Protein 2HYT (pdb70)

Radius of gyration: 19.06 Å; Cα contacts (8 Å, |Δi|>4): 171; chains: 1; bounding box: 47×55×30 Å

Foldseek 3Di:
DDPVVVVLLVVLLVLVLVVCLVQNLVRQAVNSCVVVVHDPCPCCVNQVHSLSSLVVNVVVVLVCLVVLLVQCVVDPDNLVSVLVSLLVLLCLPDRSCLGSQLPVCCVRVVHDDPVSLLVQLVSLVSQVVCVVVLFFPDDRSSVVSNVSSVLSSVLSSVLSPDPCSVVSSVVSSVVVCVVSQVRGPDGD

Nearest PDB structures (foldseek):
  2hyt-assembly1_A-2  TM=1.004E+00  e=9.188E-25  Pectobacterium atrosepticum
  5n1i-assembly1_B  TM=9.102E-01  e=1.793E-09  Mycobacterium tuberculosis H37Rv
  5icj-assembly1_B  TM=8.827E-01  e=1.112E-09  Mycobacterium tuberculosis
  2rek-assembly1_A  TM=6.485E-01  e=7.098E-03  Streptomyces coelicolor A3(2)
  4nn1-assembly1_A-2  TM=5.744E-01  e=4.844E-03  Mycobacterium tuberculosis H37Rv

Sequence (188 aa):
RTRAEEETRATLLLATARKVFSERGYADTSDDLTAQASLTRRGALYHHFGDKKGLLAAVVEQQIDAEDDERLQAISDTAEDDWEEGFRCCRCRAYLEALEPEIQRIVLRDARAVLGGASPDSSQRHCCVEESQRRLIDDNLIRQGVVAEEADPQALASSLIYGSLAEAAFWIAEGEDGNARLAQGVAALELLLRGLLVKPR

CATH classification: 1.10.357.10

Structure (mmCIF, N/CA/C/O backbone):
data_2HYT
#
_entry.id   2HYT
#
_cell.length_a   82.858
_cell.length_b   82.858
_cell.length_c   56.054
_cell.angle_alpha   90.000
_cell.angle_beta   90.000
_cell.angle_gamma   120.000
#
_symmetry.space_group_name_H-M   'P 3 2 1'
#
loop_
_entity.id
_entity.type
_entity.pdbx_description
1 polymer 'TetR-family transcriptional regulator'
2 non-polymer 1,2-ETHANEDIOL
3 water water
#
loop_
_atom_site.group_PDB
_atom_site.id
_atom_site.type_symbol
_atom_site.label_atom_id
_atom_site.label_alt_id
_atom_site.label_comp_id
_atom_site.label_asym_id
_atom_site.label_entity_id
_atom_site.label_seq_id
_atom_site.pdbx_PDB_ins_code
_atom_site.Cartn_x
_atom_site.Cartn_y
_atom_site.Cartn_z
_atom_site.occupancy
_atom_site.B_iso_or_equiv
_atom_site.auth_seq_id
_atom_site.auth_comp_id
_atom_site.auth_asym_id
_atom_site.auth_atom_id
_atom_site.pdbx_PDB_model_num
ATOM 1 N N . ARG A 1 5 ? -4.558 25.395 25.857 1.00 38.84 4 ARG A N 1
ATOM 2 C CA . ARG A 1 5 ? -3.447 26.392 25.871 1.00 38.91 4 ARG A CA 1
ATOM 3 C C . ARG A 1 5 ? -3.900 27.686 25.213 1.00 38.44 4 ARG A C 1
ATOM 4 O O . ARG A 1 5 ? -4.507 27.652 24.132 1.00 37.20 4 ARG A O 1
ATOM 6 N N . THR A 1 6 ? -3.596 28.818 25.856 1.00 34.93 5 THR A N 1
ATOM 7 C CA . THR A 1 6 ? -3.898 30.127 25.289 1.00 31.67 5 THR A CA 1
ATOM 8 C C . THR A 1 6 ? -2.805 30.545 24.344 1.00 32.21 5 THR A C 1
ATOM 9 O O . THR A 1 6 ? -1.704 29.970 24.346 1.00 30.81 5 THR A O 1
ATOM 13 N N . ARG A 1 7 ? -3.104 31.557 23.532 1.00 31.19 6 ARG A N 1
ATOM 14 C CA . ARG A 1 7 ? -2.096 32.162 22.688 1.00 32.12 6 ARG A CA 1
ATOM 15 C C . ARG A 1 7 ? -0.921 32.660 23.533 1.00 30.51 6 ARG A C 1
ATOM 16 O O . ARG A 1 7 ? 0.255 32.524 23.145 1.00 28.22 6 ARG A O 1
ATOM 19 N N . ALA A 1 8 ? -1.246 33.277 24.671 1.00 28.47 7 ALA A N 1
ATOM 20 C CA . ALA A 1 8 ? -0.227 33.817 25.564 1.00 27.81 7 ALA A CA 1
ATOM 21 C C . ALA A 1 8 ? 0.703 32.714 26.080 1.00 25.14 7 ALA A C 1
ATOM 22 O O . ALA A 1 8 ? 1.937 32.875 26.086 1.00 26.11 7 ALA A O 1
ATOM 24 N N . GLU A 1 9 ? 0.112 31.601 26.487 1.00 26.20 8 GLU A N 1
ATOM 25 C CA . GLU A 1 9 ? 0.884 30.471 26.967 1.00 27.58 8 GLU A CA 1
ATOM 26 C C . GLU A 1 9 ? 1.758 29.866 25.859 1.00 26.09 8 GLU A C 1
ATOM 27 O O . GLU A 1 9 ? 2.940 29.536 26.095 1.00 25.75 8 GLU A O 1
ATOM 46 N N . GLU A 1 11 ? 2.883 31.487 23.277 1.00 22.22 10 GLU A N 1
ATOM 47 C CA . GLU A 1 11 ? 3.935 32.430 22.976 1.00 25.96 10 GLU A CA 1
ATOM 48 C C . GLU A 1 11 ? 5.040 32.339 24.014 1.00 23.97 10 GLU A C 1
ATOM 49 O O . GLU A 1 11 ? 6.209 32.389 23.645 1.00 21.31 10 GLU A O 1
ATOM 55 N N . GLU A 1 12 ? 4.679 32.169 25.289 1.00 24.34 11 GLU A N 1
ATOM 56 C CA . GLU A 1 12 ? 5.674 32.013 26.355 1.00 25.13 11 GLU A CA 1
ATOM 57 C C . GLU A 1 12 ? 6.510 30.770 26.112 1.00 21.31 11 GLU A C 1
ATOM 58 O O . GLU A 1 12 ? 7.741 30.813 26.184 1.00 20.26 11 GLU A O 1
ATOM 64 N N . THR A 1 13 ? 5.851 29.663 25.816 1.00 20.31 12 THR A N 1
ATOM 65 C CA . THR A 1 13 ? 6.583 28.411 25.572 1.00 18.05 12 THR A CA 1
ATOM 66 C C . THR A 1 13 ? 7.497 28.539 24.349 1.00 17.14 12 THR A C 1
ATOM 67 O O . THR A 1 13 ? 8.676 28.150 24.426 1.00 18.76 12 THR A O 1
ATOM 71 N N . ARG A 1 14 ? 6.992 29.121 23.263 1.00 17.97 13 ARG A N 1
ATOM 72 C CA . ARG A 1 14 ? 7.824 29.338 22.054 1.00 19.23 13 ARG A CA 1
ATOM 73 C C . ARG A 1 14 ? 9.108 30.088 22.403 1.00 18.82 13 ARG A C 1
ATOM 74 O O . ARG A 1 14 ? 10.229 29.745 21.992 1.00 18.59 13 ARG A O 1
ATOM 82 N N . ALA A 1 15 ? 8.937 31.171 23.167 1.00 17.13 14 ALA A N 1
ATOM 83 C CA . ALA A 1 15 ? 10.099 31.985 23.588 1.00 19.44 14 ALA A CA 1
ATOM 84 C C . ALA A 1 15 ? 11.131 31.198 24.412 1.00 19.59 14 ALA A C 1
ATOM 85 O O . ALA A 1 15 ? 12.374 31.371 24.223 1.00 20.27 14 ALA A O 1
ATOM 87 N N . THR A 1 16 ? 10.662 30.335 25.329 1.00 19.23 15 THR A N 1
ATOM 88 C CA . THR A 1 16 ? 11.583 29.484 26.105 1.00 18.15 15 THR A CA 1
ATOM 89 C C . THR A 1 16 ? 12.312 28.500 25.191 1.00 17.19 15 THR A C 1
ATOM 90 O O . THR A 1 16 ? 13.494 28.272 25.338 1.00 18.29 15 THR A O 1
ATOM 94 N N . LEU A 1 17 ? 11.580 27.933 24.221 1.00 18.29 16 LEU A N 1
ATOM 95 C CA . LEU A 1 17 ? 12.211 26.957 23.321 1.00 18.16 16 LEU A CA 1
ATOM 96 C C . LEU A 1 17 ? 13.259 27.620 22.440 1.00 16.98 16 LEU A C 1
ATOM 97 O O . LEU A 1 17 ? 14.306 27.086 22.186 1.00 17.39 16 LEU A O 1
ATOM 102 N N . LEU A 1 18 ? 12.965 28.841 22.024 1.00 19.55 17 LEU A N 1
ATOM 103 C CA A LEU A 1 18 ? 13.872 29.587 21.180 0.50 18.23 17 LEU A CA 1
ATOM 104 C CA B LEU A 1 18 ? 13.849 29.612 21.203 0.50 19.41 17 LEU A CA 1
ATOM 105 C C . LEU A 1 18 ? 15.155 29.934 21.938 1.00 17.06 17 LEU A C 1
ATOM 106 O O . LEU A 1 18 ? 16.255 29.784 21.415 1.00 19.80 17 LEU A O 1
ATOM 115 N N . ALA A 1 19 ? 15.025 30.353 23.195 1.00 17.61 18 ALA A N 1
ATOM 116 C CA . ALA A 1 19 ? 16.162 30.718 24.002 1.00 18.81 18 ALA A CA 1
ATOM 117 C C . ALA A 1 19 ? 17.027 29.487 24.235 1.00 17.37 18 ALA A C 1
ATOM 118 O O . ALA A 1 19 ? 18.267 29.534 24.151 1.00 20.99 18 ALA A O 1
ATOM 120 N N . THR A 1 20 ? 16.356 28.358 24.518 1.00 18.96 19 THR A N 1
ATOM 121 C CA . THR A 1 20 ? 17.107 27.102 24.735 1.00 18.62 19 THR A CA 1
ATOM 122 C C . THR A 1 20 ? 17.797 26.647 23.483 1.00 18.77 19 THR A C 1
ATOM 123 O O . THR A 1 20 ? 18.953 26.240 23.517 1.00 19.13 19 THR A O 1
ATOM 127 N N . ALA A 1 21 ? 17.109 26.744 22.343 1.00 17.53 20 ALA A N 1
ATOM 128 C CA . ALA A 1 21 ? 17.753 26.366 21.070 1.00 19.13 20 ALA A CA 1
ATOM 129 C C . ALA A 1 21 ? 19.002 27.212 20.856 1.00 18.67 20 ALA A C 1
ATOM 130 O O . ALA A 1 21 ? 20.041 26.698 20.464 1.00 21.17 20 ALA A O 1
ATOM 132 N N . ARG A 1 22 ? 18.913 28.518 21.124 1.00 20.60 21 ARG A N 1
ATOM 133 C CA . ARG A 1 22 ? 20.087 29.379 21.004 1.00 22.54 21 ARG A CA 1
ATOM 134 C C . ARG A 1 22 ? 21.228 28.926 21.887 1.00 23.27 21 ARG A C 1
ATOM 135 O O . ARG A 1 22 ? 22.399 28.920 21.464 1.00 25.63 21 ARG A O 1
ATOM 143 N N . LYS A 1 23 ? 20.920 28.539 23.115 1.00 25.10 22 LYS A N 1
ATOM 144 C CA . LYS A 1 23 ? 21.972 28.114 24.049 1.00 27.43 22 LYS A CA 1
ATOM 145 C C . LYS A 1 23 ? 22.634 26.832 23.556 1.00 27.13 22 LYS A C 1
ATOM 146 O O . LYS A 1 23 ? 23.862 26.734 23.531 1.00 27.60 22 LYS A O 1
ATOM 152 N N . VAL A 1 24 ? 21.824 25.869 23.127 1.00 23.51 23 VAL A N 1
ATOM 153 C CA . VAL A 1 24 ? 22.368 24.575 22.640 1.00 22.46 23 VAL A CA 1
ATOM 154 C C . VAL A 1 24 ? 23.153 24.740 21.344 1.00 21.61 23 VAL A C 1
ATOM 155 O O . VAL A 1 24 ? 24.269 24.205 21.224 1.00 24.46 23 VAL A O 1
ATOM 159 N N . PHE A 1 25 ? 22.629 25.524 20.408 1.00 23.09 24 PHE A N 1
ATOM 160 C CA . PHE A 1 25 ? 23.325 25.718 19.152 1.00 22.85 24 PHE A CA 1
ATOM 161 C C . PHE A 1 25 ? 24.688 26.399 19.433 1.00 27.01 24 PHE A C 1
ATOM 162 O O . PHE A 1 25 ? 25.668 26.183 18.694 1.00 26.45 24 PHE A O 1
ATOM 170 N N . SER A 1 26 ? 24.748 27.243 20.478 1.00 26.68 25 SER A N 1
ATOM 171 C CA . SER A 1 26 ? 26.000 27.906 20.838 1.00 24.69 25 SER A CA 1
ATOM 172 C C . SER A 1 26 ? 27.012 26.921 21.348 1.00 27.18 25 SER A C 1
ATOM 173 O O . SER A 1 26 ? 28.171 26.986 20.996 1.00 30.19 25 SER A O 1
ATOM 176 N N . GLU A 1 27 ? 26.583 26.010 22.201 1.00 27.35 26 GLU A N 1
ATOM 177 C CA . GLU A 1 27 ? 27.487 25.039 22.779 1.00 29.15 26 GLU A CA 1
ATOM 178 C C . GLU A 1 27 ? 27.923 23.995 21.763 1.00 29.78 26 GLU A C 1
ATOM 179 O O . GLU A 1 27 ? 29.091 23.586 21.742 1.00 31.61 26 GLU A O 1
ATOM 182 N N . ARG A 1 28 ? 26.994 23.554 20.921 1.00 26.77 27 ARG A N 1
ATOM 183 C CA . ARG A 1 28 ? 27.219 22.384 20.088 1.00 25.49 27 ARG A CA 1
ATOM 184 C C . ARG A 1 28 ? 27.388 22.647 18.587 1.00 24.83 27 ARG A C 1
ATOM 185 O O . ARG A 1 28 ? 27.951 21.804 17.861 1.00 28.51 27 ARG A O 1
ATOM 193 N N . GLY A 1 29 ? 26.883 23.779 18.102 1.00 21.91 28 GLY A N 1
ATOM 194 C CA . GLY A 1 29 ? 26.853 24.065 16.674 1.00 22.86 28 GLY A CA 1
ATOM 195 C C . GLY A 1 29 ? 25.518 23.732 16.038 1.00 21.46 28 GLY A C 1
ATOM 196 O O . GLY A 1 29 ? 24.911 22.718 16.380 1.00 23.83 28 GLY A O 1
ATOM 197 N N . TYR A 1 30 ? 25.073 24.575 15.106 1.00 19.51 29 TYR A N 1
ATOM 198 C CA . TYR A 1 30 ? 23.786 24.352 14.437 1.00 20.52 29 TYR A CA 1
ATOM 199 C C . TYR A 1 30 ? 23.815 23.061 13.596 1.00 21.77 29 TYR A C 1
ATOM 200 O O . TYR A 1 30 ? 22.951 22.211 13.755 1.00 19.80 29 TYR A O 1
ATOM 209 N N . ALA A 1 31 ? 24.799 22.903 12.701 1.00 21.97 30 ALA A N 1
ATOM 210 C CA . ALA A 1 31 ? 24.814 21.702 11.812 1.00 22.09 30 ALA A CA 1
ATOM 211 C C . ALA A 1 31 ? 24.914 20.398 12.584 1.00 20.82 30 ALA A C 1
ATOM 212 O O . ALA A 1 31 ? 24.379 19.355 12.176 1.00 22.73 30 ALA A O 1
ATOM 214 N N . ASP A 1 32 ? 25.610 20.491 13.723 1.00 18.63 31 ASP A N 1
ATOM 215 C CA . ASP A 1 32 ? 25.906 19.365 14.583 1.00 20.89 31 ASP A CA 1
ATOM 216 C C . ASP A 1 32 ? 24.725 18.912 15.402 1.00 23.29 31 ASP A C 1
ATOM 217 O O . ASP A 1 32 ? 24.771 17.818 15.962 1.00 26.21 31 ASP A O 1
ATOM 222 N N . THR A 1 33 ? 23.687 19.735 15.489 1.00 19.19 32 THR A N 1
ATOM 223 C CA . THR A 1 33 ? 22.570 19.509 16.420 1.00 21.13 32 THR A CA 1
ATOM 224 C C . THR A 1 33 ? 21.265 19.242 15.708 1.00 19.26 32 THR A C 1
ATOM 225 O O . THR A 1 33 ? 20.717 20.127 15.102 1.00 21.18 32 THR A O 1
ATOM 229 N N . SER A 1 34 ? 20.787 18.011 15.756 1.00 19.94 33 SER A N 1
ATOM 230 C CA . SER A 1 34 ? 19.506 17.684 15.188 1.00 21.01 33 SER A CA 1
ATOM 231 C C . SER A 1 34 ? 18.391 18.141 16.115 1.00 19.37 33 SER A C 1
ATOM 232 O O . SER A 1 34 ? 18.628 18.517 17.267 1.00 19.68 33 SER A O 1
ATOM 243 N N . ASP A 1 36 ? 16.162 16.134 17.343 1.00 21.30 35 ASP A N 1
ATOM 244 C CA . ASP A 1 36 ? 16.190 1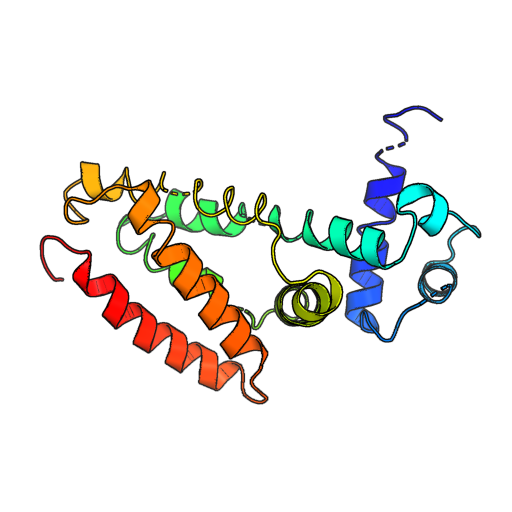5.149 18.412 1.00 19.93 35 ASP A CA 1
ATOM 245 C C . ASP A 1 36 ? 17.330 15.394 19.401 1.00 17.15 35 ASP A C 1
ATOM 246 O O . ASP A 1 36 ? 17.176 15.120 20.604 1.00 21.05 35 ASP A O 1
ATOM 251 N N . ASP A 1 37 ? 18.491 15.854 18.906 1.00 18.40 36 ASP A N 1
ATOM 252 C CA . ASP A 1 37 ? 19.617 16.159 19.802 1.00 18.33 36 ASP A CA 1
ATOM 253 C C . ASP A 1 37 ? 19.189 17.267 20.775 1.00 20.54 36 ASP A C 1
ATOM 254 O O . ASP A 1 37 ? 19.463 17.195 21.987 1.00 20.22 36 ASP A O 1
ATOM 259 N N . LEU A 1 38 ? 18.538 18.287 20.231 1.00 19.64 37 LEU A N 1
ATOM 260 C CA . LEU A 1 38 ? 1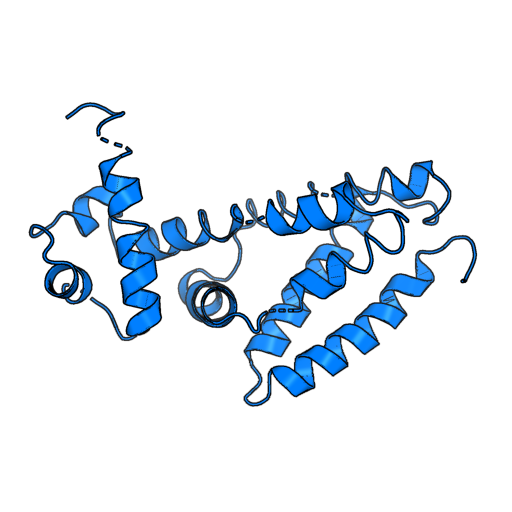8.156 19.456 21.037 1.00 17.88 37 LEU A CA 1
ATOM 261 C C . LEU A 1 38 ? 17.140 19.025 22.065 1.00 18.80 37 LEU A C 1
ATOM 262 O O . LEU A 1 38 ? 17.225 19.402 23.241 1.00 18.58 37 LEU A O 1
ATOM 267 N N . THR A 1 39 ? 16.180 18.205 21.628 1.00 17.42 38 THR A N 1
ATOM 268 C CA . THR A 1 39 ? 15.171 17.647 22.524 1.00 17.11 38 THR A CA 1
ATOM 269 C C . THR A 1 39 ? 15.812 16.889 23.693 1.00 18.58 38 THR A C 1
ATOM 270 O O . THR A 1 39 ? 15.511 17.091 24.849 1.00 17.97 38 THR A O 1
ATOM 274 N N . ALA A 1 40 ? 16.775 16.047 23.375 1.00 15.98 39 ALA A N 1
ATOM 275 C CA . ALA A 1 40 ? 17.467 15.290 24.409 1.00 17.61 39 ALA A CA 1
ATOM 276 C C . ALA A 1 40 ? 18.281 16.193 25.354 1.00 17.60 39 ALA A C 1
ATOM 277 O O . ALA A 1 40 ? 18.180 16.050 26.573 1.00 17.80 39 ALA A O 1
ATOM 279 N N . GLN A 1 41 ? 19.083 17.117 24.787 1.00 16.92 40 GLN A N 1
ATOM 280 C CA . GLN A 1 41 ? 20.004 17.938 25.543 1.00 18.27 40 GLN A CA 1
ATOM 281 C C . GLN A 1 41 ? 19.285 18.890 26.471 1.00 18.96 40 GLN A C 1
ATOM 282 O O . GLN A 1 41 ? 19.760 19.141 27.601 1.00 18.75 40 GLN A O 1
ATOM 288 N N . ALA A 1 42 ? 18.103 19.343 26.043 1.00 16.80 41 ALA A N 1
ATOM 289 C CA . ALA A 1 42 ? 17.315 20.309 26.821 1.00 16.95 41 ALA A CA 1
ATOM 290 C C . ALA A 1 42 ? 16.207 19.645 27.632 1.00 16.27 41 ALA A C 1
ATOM 291 O O . ALA A 1 42 ? 15.426 20.318 28.315 1.00 18.25 41 ALA A O 1
ATOM 293 N N . SER A 1 43 ? 16.138 18.321 27.581 1.00 15.27 42 SER A N 1
ATOM 294 C CA . SER A 1 43 ? 15.122 17.526 28.266 1.00 16.48 42 SER A CA 1
ATOM 295 C C . SER A 1 43 ? 13.693 17.971 27.968 1.00 16.83 42 SER A C 1
ATOM 296 O O . SER A 1 43 ? 12.833 18.096 28.879 1.00 16.25 42 SER A O 1
ATOM 299 N N . LEU A 1 44 ? 13.451 18.207 26.678 1.00 17.67 43 LEU A N 1
ATOM 300 C CA . LEU A 1 44 ? 12.132 18.603 26.193 1.00 15.38 43 LEU A CA 1
ATOM 301 C C . LEU A 1 44 ? 11.223 17.404 25.919 1.00 16.76 43 LEU A C 1
ATOM 302 O O . LEU A 1 44 ? 11.672 16.294 25.628 1.00 17.75 43 LEU A O 1
ATOM 307 N N . THR A 1 45 ? 9.918 17.651 25.969 1.00 16.44 44 THR A N 1
ATOM 308 C CA . THR A 1 45 ? 8.960 16.628 25.523 1.00 17.00 44 THR A CA 1
ATOM 309 C C . THR A 1 45 ? 9.096 16.366 24.030 1.00 15.34 44 THR A C 1
ATOM 310 O O . THR A 1 45 ? 9.370 17.273 23.226 1.00 17.95 44 THR A O 1
ATOM 314 N N . ARG A 1 46 ? 8.912 15.093 23.673 1.00 20.22 45 ARG A N 1
ATOM 315 C CA A ARG A 1 46 ? 8.934 14.633 22.293 0.50 21.65 45 ARG A CA 1
ATOM 316 C CA B ARG A 1 46 ? 9.054 14.727 22.285 0.50 22.71 45 ARG A CA 1
ATOM 317 C C . ARG A 1 46 ? 7.977 15.489 21.497 1.00 21.42 45 ARG A C 1
ATOM 318 O O . ARG A 1 46 ? 6.825 15.639 21.923 1.00 20.88 45 ARG A O 1
ATOM 325 N N . GLY A 1 47 ? 8.418 16.043 20.382 1.00 19.43 46 GLY A N 1
ATOM 326 C CA . GLY A 1 47 ? 7.506 16.780 19.506 1.00 22.47 46 GLY A CA 1
ATOM 327 C C . GLY A 1 47 ? 7.313 18.255 19.773 1.00 20.55 46 GLY A C 1
ATOM 328 O O . GLY A 1 47 ? 6.770 18.966 18.931 1.00 18.36 46 GLY A O 1
ATOM 329 N N . ALA A 1 48 ? 7.822 18.774 20.893 1.00 16.89 47 ALA A N 1
ATOM 330 C CA . ALA A 1 48 ? 7.587 20.182 21.205 1.00 16.31 47 ALA A CA 1
ATOM 331 C C . ALA A 1 48 ? 8.144 21.128 20.135 1.00 16.81 47 ALA A C 1
ATOM 332 O O . ALA A 1 48 ? 7.473 22.096 19.690 1.00 17.37 47 ALA A O 1
ATOM 334 N N . LEU A 1 49 ? 9.394 20.889 19.758 1.00 14.71 48 LEU A N 1
ATOM 335 C CA . LEU A 1 49 ? 10.059 21.718 18.744 1.00 15.10 48 LEU A CA 1
ATOM 336 C C . LEU A 1 49 ? 9.366 21.605 17.380 1.00 16.09 48 LEU A C 1
ATOM 337 O O . LEU A 1 49 ? 9.157 22.611 16.715 1.00 16.36 48 LEU A O 1
ATOM 342 N N . TYR A 1 50 ? 8.971 20.390 16.967 1.00 16.21 49 TYR A N 1
ATOM 343 C CA . TYR A 1 50 ? 8.234 20.277 15.712 1.00 16.79 49 TYR A CA 1
ATOM 344 C C . TYR A 1 50 ? 6.880 21.009 15.779 1.00 15.88 49 TYR A C 1
ATOM 345 O O . TYR A 1 50 ? 6.462 21.697 14.836 1.00 16.46 49 TYR A O 1
ATOM 354 N N . HIS A 1 51 ? 6.209 20.895 16.901 1.00 16.47 50 HIS A N 1
ATOM 355 C CA . HIS A 1 51 ? 4.919 21.560 17.065 1.00 15.73 50 HIS A CA 1
ATOM 356 C C . HIS A 1 51 ? 4.990 23.075 16.941 1.00 15.58 50 HIS A C 1
ATOM 357 O O . HIS A 1 51 ? 4.182 23.716 16.274 1.00 17.79 50 HIS A O 1
ATOM 364 N N . HIS A 1 52 ? 6.031 23.663 17.547 1.00 15.39 51 HIS A N 1
ATOM 365 C CA . HIS A 1 52 ? 6.182 25.106 17.461 1.00 14.53 51 HIS A CA 1
ATOM 366 C C . HIS A 1 52 ? 6.814 25.646 16.166 1.00 17.32 51 HIS A C 1
ATOM 367 O O . HIS A 1 52 ? 6.476 26.765 15.731 1.00 17.46 51 HIS A O 1
ATOM 374 N N . PHE A 1 53 ? 7.793 24.929 15.597 1.00 13.61 52 PHE A N 1
ATOM 375 C CA . PHE A 1 53 ? 8.605 25.467 14.520 1.00 15.39 52 PHE A CA 1
ATOM 376 C C . PHE A 1 53 ? 8.509 24.708 13.187 1.00 15.12 52 PHE A C 1
ATOM 377 O O . PHE A 1 53 ? 8.986 25.204 12.180 1.00 15.71 52 PHE A O 1
ATOM 385 N N . GLY A 1 54 ? 7.924 23.515 13.186 1.00 15.86 53 GLY A N 1
ATOM 386 C CA . GLY A 1 54 ? 7.701 22.768 11.946 1.00 16.05 53 GLY A CA 1
ATOM 387 C C . GLY A 1 54 ? 8.881 21.894 11.577 1.00 15.67 53 GLY A C 1
ATOM 388 O O . GLY A 1 54 ? 8.778 20.675 11.454 1.00 18.25 53 GLY A O 1
ATOM 389 N N . ASP A 1 55 ? 10.016 22.563 11.371 1.00 14.91 54 ASP A N 1
ATOM 390 C CA . ASP A 1 55 ? 11.291 21.897 11.015 1.00 16.68 54 ASP A CA 1
ATOM 391 C C . ASP A 1 55 ? 12.463 22.678 11.525 1.00 15.44 54 ASP A C 1
ATOM 392 O O . ASP A 1 55 ? 12.308 23.767 12.055 1.00 14.10 54 ASP A O 1
ATOM 397 N N . LYS A 1 56 ? 13.661 22.124 11.335 1.00 16.46 55 LYS A N 1
ATOM 398 C CA . LYS A 1 56 ? 14.882 22.782 11.801 1.00 14.11 55 LYS A CA 1
ATOM 399 C C . LYS A 1 56 ? 15.086 24.125 11.143 1.00 15.26 55 LYS A C 1
ATOM 400 O O . LYS A 1 56 ? 15.453 25.077 11.797 1.00 15.97 55 LYS A O 1
ATOM 406 N N . LYS A 1 57 ? 14.830 24.228 9.849 1.00 16.17 56 LYS A N 1
ATOM 407 C CA . LYS A 1 57 ? 14.977 25.499 9.171 1.00 18.83 56 LYS A CA 1
ATOM 408 C C . LYS A 1 57 ? 14.053 26.567 9.752 1.00 18.38 56 LYS A C 1
ATOM 409 O O . LYS A 1 57 ? 14.396 27.729 9.875 1.00 17.33 56 LYS A O 1
ATOM 415 N N . GLY A 1 58 ? 12.847 26.143 10.103 1.00 17.50 57 GLY A N 1
ATOM 416 C CA . GLY A 1 58 ? 11.881 27.038 10.727 1.00 15.05 57 GLY A CA 1
ATOM 417 C C . GLY A 1 58 ? 12.378 27.580 12.086 1.00 13.03 57 GLY A C 1
ATOM 418 O O . GLY A 1 58 ? 12.215 28.731 12.455 1.00 16.23 57 GLY A O 1
ATOM 419 N N . LEU A 1 59 ? 12.972 26.673 12.861 1.00 13.80 58 LEU A N 1
ATOM 420 C CA . LEU A 1 59 ? 13.595 27.029 14.129 1.00 12.94 58 LEU A CA 1
ATOM 421 C C . LEU A 1 59 ? 14.723 28.031 13.889 1.00 15.35 58 LEU A C 1
ATOM 422 O O . LEU A 1 59 ? 14.802 29.085 14.555 1.00 16.84 58 LEU A O 1
ATOM 427 N N . LEU A 1 60 ? 15.595 27.702 12.937 1.00 16.07 59 LEU A N 1
ATOM 428 C CA . LEU A 1 60 ? 16.692 28.606 12.604 1.00 15.51 59 LEU A CA 1
ATOM 429 C C . LEU A 1 60 ? 16.155 30.003 12.235 1.00 15.20 59 LEU A C 1
ATOM 430 O O . LEU A 1 60 ? 16.674 31.026 12.708 1.00 16.82 59 LEU A O 1
ATOM 435 N N . ALA A 1 61 ? 15.116 30.070 11.405 1.00 15.93 60 ALA A N 1
ATOM 436 C CA . ALA A 1 61 ? 14.554 31.375 11.021 1.00 17.26 60 ALA A CA 1
ATOM 437 C C . ALA A 1 61 ? 14.071 32.144 12.226 1.00 17.44 60 ALA A C 1
ATOM 438 O O . ALA A 1 61 ? 14.299 33.374 12.358 1.00 18.45 60 ALA A O 1
ATOM 440 N N . ALA A 1 62 ? 13.475 31.424 13.174 1.00 16.83 61 ALA A N 1
ATOM 441 C CA . ALA A 1 62 ? 12.928 32.059 14.342 1.00 18.06 61 ALA A CA 1
ATOM 442 C C . ALA A 1 62 ? 14.039 32.606 15.246 1.00 17.48 61 ALA A C 1
ATOM 443 O O . ALA A 1 62 ? 13.889 33.638 15.852 1.00 19.01 61 ALA A O 1
ATOM 445 N N . VAL A 1 63 ? 15.117 31.841 15.393 1.00 18.68 62 VAL A N 1
ATOM 446 C CA . VAL A 1 63 ? 16.314 32.257 16.122 1.00 16.76 62 VAL A CA 1
ATOM 447 C C . VAL A 1 63 ? 16.908 33.494 15.468 1.00 20.31 62 VAL A C 1
ATOM 448 O O . VAL A 1 63 ? 17.230 34.470 16.163 1.00 20.60 62 VAL A O 1
ATOM 452 N N . VAL A 1 64 ? 17.059 33.451 14.144 1.00 18.79 63 VAL A N 1
ATOM 453 C CA . VAL A 1 64 ? 17.602 34.608 13.397 1.00 19.07 63 VAL A CA 1
ATOM 454 C C . VAL A 1 64 ? 16.757 35.884 13.612 1.00 20.34 63 VAL A C 1
ATOM 455 O O . VAL A 1 64 ? 17.319 36.957 13.884 1.00 21.53 63 VAL A O 1
ATOM 459 N N . GLU A 1 65 ? 15.436 35.769 13.540 1.00 20.52 64 GLU A N 1
ATOM 460 C CA . GLU A 1 65 ? 14.546 36.892 13.804 1.00 21.63 64 GLU A CA 1
ATOM 461 C C . GLU A 1 65 ? 14.840 37.538 15.169 1.00 20.47 64 GLU A C 1
ATOM 462 O O . GLU A 1 65 ? 14.893 38.772 15.280 1.00 24.18 64 GLU A O 1
ATOM 468 N N . GLN A 1 66 ? 15.041 36.721 16.212 1.00 18.62 65 GLN A N 1
ATOM 469 C CA A GLN A 1 66 ? 15.330 37.249 17.545 0.50 20.58 65 GLN A CA 1
ATOM 470 C CA B GLN A 1 66 ? 15.309 37.254 17.539 0.50 18.97 65 GLN A CA 1
ATOM 471 C C . GLN A 1 66 ? 16.682 37.933 17.578 1.00 20.68 65 GLN A C 1
ATOM 472 O O . GLN A 1 66 ? 16.823 39.020 18.120 1.00 23.47 65 GLN A O 1
ATOM 483 N N . ILE A 1 67 ? 17.676 37.266 17.025 1.00 19.70 66 ILE A N 1
ATOM 484 C CA . ILE A 1 67 ? 18.999 37.836 16.939 1.00 18.25 66 ILE A CA 1
ATOM 485 C C . ILE A 1 67 ? 18.972 39.170 16.181 1.00 18.80 66 ILE A C 1
ATOM 486 O O . ILE A 1 67 ? 19.577 40.143 16.643 1.00 21.91 66 ILE A O 1
ATOM 491 N N . ASP A 1 68 ? 18.268 39.233 15.068 1.00 21.48 67 ASP A N 1
ATOM 492 C CA . ASP A 1 68 ? 18.155 40.456 14.262 1.00 22.38 67 ASP A CA 1
ATOM 493 C C . ASP A 1 68 ? 17.606 41.608 15.102 1.00 25.42 67 ASP A C 1
ATOM 494 O O . ASP A 1 68 ? 18.117 42.737 15.044 1.00 25.57 67 ASP A O 1
ATOM 499 N N . ALA A 1 69 ? 16.547 41.323 15.856 1.00 22.63 68 ALA A N 1
ATOM 500 C CA . ALA A 1 69 ? 15.929 42.335 16.713 1.00 23.33 68 ALA A CA 1
ATOM 501 C C . ALA A 1 69 ? 16.886 42.875 17.750 1.00 24.02 68 ALA A C 1
ATOM 502 O O . ALA A 1 69 ? 16.928 44.078 18.002 1.00 22.77 68 ALA A O 1
ATOM 504 N N . GLU A 1 70 ? 17.666 41.973 18.343 1.00 20.72 69 GLU A N 1
ATOM 505 C CA . GLU A 1 70 ? 18.695 42.347 19.303 1.00 21.68 69 GLU A CA 1
ATOM 506 C C . GLU A 1 70 ? 19.769 43.207 18.664 1.00 22.21 69 GLU A C 1
ATOM 507 O O . GLU A 1 70 ? 20.194 44.194 19.250 1.00 21.45 69 GLU A O 1
ATOM 521 N N . ASP A 1 72 ? 19.452 45.080 15.984 1.00 21.41 71 ASP A N 1
ATOM 522 C CA A ASP A 1 72 ? 18.877 46.373 15.601 0.50 22.00 71 ASP A CA 1
ATOM 523 C CA B ASP A 1 72 ? 18.818 46.354 15.629 0.50 22.75 71 ASP A CA 1
ATOM 524 C C . ASP A 1 72 ? 18.880 47.286 16.829 1.00 23.06 71 ASP A C 1
ATOM 525 O O . ASP A 1 72 ? 19.247 48.472 16.715 1.00 21.78 71 ASP A O 1
ATOM 534 N N . GLU A 1 73 ? 18.507 46.746 17.982 1.00 25.07 72 GLU A N 1
ATOM 535 C CA . GLU A 1 73 ? 18.451 47.524 19.230 1.00 25.66 72 GLU A CA 1
ATOM 536 C C . GLU A 1 73 ? 19.825 48.054 19.612 1.00 24.78 72 GLU A C 1
ATOM 537 O O . GLU A 1 73 ? 19.980 49.229 19.968 1.00 21.71 72 GLU A O 1
ATOM 543 N N . ARG A 1 74 ? 20.828 47.199 19.502 1.00 20.69 73 ARG A N 1
ATOM 544 C CA . ARG A 1 74 ? 22.194 47.557 19.883 1.00 20.90 73 ARG A CA 1
ATOM 545 C C . ARG A 1 74 ? 22.761 48.680 18.974 1.00 20.37 73 ARG A C 1
ATOM 546 O O . ARG A 1 74 ? 23.401 49.658 19.414 1.00 22.72 73 ARG A O 1
ATOM 554 N N . LEU A 1 75 ? 22.487 48.547 17.689 1.00 18.99 74 LEU A N 1
ATOM 555 C CA . LEU A 1 75 ? 22.977 49.467 16.705 1.00 17.99 74 LEU A CA 1
ATOM 556 C C . LEU A 1 75 ? 22.274 50.827 16.802 1.00 20.16 74 LEU A C 1
ATOM 557 O O . LEU A 1 75 ? 22.929 51.875 16.712 1.00 23.29 74 LEU A O 1
ATOM 562 N N . GLN A 1 76 ? 20.945 50.810 16.970 1.00 18.78 75 GLN A N 1
ATOM 563 C CA . GLN A 1 76 ? 20.188 52.046 17.142 1.00 19.47 75 GLN A CA 1
ATOM 564 C C . GLN A 1 76 ? 20.695 52.785 18.375 1.00 21.29 75 GLN A C 1
ATOM 565 O O . GLN A 1 76 ? 20.822 54.026 18.355 1.00 22.01 75 GLN A O 1
ATOM 571 N N . ALA A 1 77 ? 21.015 52.051 19.441 1.00 21.48 76 ALA A N 1
ATOM 572 C CA . ALA A 1 77 ? 21.527 52.680 20.659 1.00 21.06 76 ALA A CA 1
ATOM 573 C C . ALA A 1 77 ? 22.862 53.400 20.498 1.00 22.40 76 ALA A C 1
ATOM 574 O O . ALA A 1 77 ? 23.123 54.397 21.169 1.00 22.99 76 ALA A O 1
ATOM 576 N N . ILE A 1 78 ? 23.737 52.889 19.643 1.00 21.89 77 ILE A N 1
ATOM 577 C CA . ILE A 1 78 ? 24.992 53.554 19.388 1.00 19.76 77 ILE A CA 1
ATOM 578 C C . ILE A 1 78 ? 24.728 54.928 18.799 1.00 25.18 77 ILE A C 1
ATOM 579 O O . ILE A 1 78 ? 25.322 55.933 19.241 1.00 23.47 77 ILE A O 1
ATOM 584 N N . SER A 1 79 ? 23.858 55.031 17.790 1.00 22.58 78 SER A N 1
ATOM 585 C CA . SER A 1 79 ? 23.702 56.367 17.174 1.00 25.65 78 SER A CA 1
ATOM 586 C C . SER A 1 79 ? 22.811 57.265 18.033 1.00 28.53 78 SER A C 1
ATOM 587 O O . SER A 1 79 ? 22.966 58.503 18.042 1.00 26.81 78 SER A O 1
ATOM 590 N N . ASP A 1 80 ? 21.935 56.664 18.820 1.00 23.11 79 ASP A N 1
ATOM 591 C CA . ASP A 1 80 ? 21.069 57.440 19.722 1.00 25.37 79 ASP A CA 1
ATOM 592 C C . ASP A 1 80 ? 21.878 58.126 20.827 1.00 26.81 79 ASP A C 1
ATOM 593 O O . ASP A 1 80 ? 21.559 59.243 21.224 1.00 26.72 79 ASP A O 1
ATOM 598 N N . THR A 1 81 ? 22.925 57.457 21.296 1.00 24.86 80 THR A N 1
ATOM 599 C CA . THR A 1 81 ? 23.664 57.904 22.462 1.00 26.78 80 THR A CA 1
ATOM 600 C C . THR A 1 81 ? 24.835 58.767 22.072 1.00 29.12 80 THR A C 1
ATOM 601 O O . THR A 1 81 ? 25.487 59.372 22.933 1.00 30.39 80 THR A O 1
ATOM 605 N N . ALA A 1 82 ? 25.112 58.846 20.778 1.00 27.89 81 ALA A N 1
ATOM 606 C CA . ALA A 1 82 ? 26.266 59.570 20.297 1.00 30.39 81 ALA A CA 1
ATOM 607 C C . ALA A 1 82 ? 26.258 61.030 20.657 1.00 31.25 81 ALA A C 1
ATOM 608 O O . ALA A 1 82 ? 25.229 61.698 20.547 1.00 33.82 81 ALA A O 1
ATOM 610 N N . GLU A 1 83 ? 27.453 61.493 21.035 1.00 34.19 82 GLU A N 1
ATOM 611 C CA . GLU A 1 83 ? 27.752 62.887 21.329 1.00 38.63 82 GLU A CA 1
ATOM 612 C C . GLU A 1 83 ? 27.944 63.689 20.042 1.00 38.10 82 GLU A C 1
ATOM 613 O O . GLU A 1 83 ? 27.458 64.819 19.934 1.00 42.46 82 GLU A O 1
ATOM 615 N N . ASP A 1 84 ? 28.635 63.092 19.061 1.00 32.62 83 ASP A N 1
ATOM 616 C CA . ASP A 1 84 ? 28.757 63.683 17.720 1.00 28.62 83 ASP A CA 1
ATOM 617 C C . ASP A 1 84 ? 28.046 62.735 16.748 1.00 25.00 83 ASP A C 1
ATOM 618 O O . ASP A 1 84 ? 28.345 61.571 16.749 1.00 22.53 83 ASP A O 1
ATOM 623 N N . ASP A 1 85 ? 27.119 63.228 15.944 1.00 21.52 84 ASP A N 1
ATOM 624 C CA . ASP A 1 85 ? 26.292 62.316 15.178 1.00 23.47 84 ASP A CA 1
ATOM 625 C C . ASP A 1 85 ? 27.049 61.632 14.032 1.00 21.08 84 ASP A C 1
ATOM 626 O O . ASP A 1 85 ? 26.764 60.462 13.711 1.00 21.96 84 ASP A O 1
ATOM 631 N N . TRP A 1 86 ? 28.008 62.333 13.448 1.00 19.51 85 TRP A N 1
ATOM 632 C CA . TRP A 1 86 ? 28.835 61.687 12.415 1.00 18.62 85 TRP A CA 1
ATOM 633 C C . TRP A 1 86 ? 29.658 60.555 13.023 1.00 18.42 85 TRP A C 1
ATOM 634 O O . TRP A 1 86 ? 29.713 59.439 12.470 1.00 19.22 85 TRP A O 1
ATOM 645 N N . GLU A 1 87 ? 30.266 60.803 14.175 1.00 17.05 86 GLU A N 1
ATOM 646 C CA A GLU A 1 87 ? 31.067 59.762 14.831 0.50 20.47 86 GLU A CA 1
ATOM 647 C CA B GLU A 1 87 ? 31.063 59.770 14.864 0.50 21.35 86 GLU A CA 1
ATOM 648 C C . GLU A 1 87 ? 30.169 58.621 15.296 1.00 19.17 86 GLU A C 1
ATOM 649 O O . GLU A 1 87 ? 30.562 57.468 15.249 1.00 19.76 86 GLU A O 1
ATOM 660 N N . GLY A 1 88 ? 28.940 58.934 15.700 1.00 18.54 87 GLY A N 1
ATOM 661 C CA . GLY A 1 88 ? 28.005 57.903 16.072 1.00 19.86 87 GLY A CA 1
ATOM 662 C C . GLY A 1 88 ? 27.645 57.004 14.880 1.00 19.66 87 GLY A C 1
ATOM 663 O O . GLY A 1 88 ? 27.447 55.787 15.011 1.00 17.63 87 GLY A O 1
ATOM 664 N N . PHE A 1 89 ? 27.525 57.611 13.709 1.00 18.61 88 PHE A N 1
ATOM 665 C CA . PHE A 1 89 ? 27.237 56.862 12.480 1.00 19.16 88 PHE A CA 1
ATOM 666 C C . PHE A 1 89 ? 28.423 55.968 12.120 1.00 17.43 88 PHE A C 1
ATOM 667 O O . PHE A 1 89 ? 28.225 54.793 11.814 1.00 18.92 88 PHE A O 1
ATOM 675 N N . ARG A 1 90 ? 29.641 56.501 12.178 1.00 19.46 89 ARG A N 1
ATOM 676 C CA . ARG A 1 90 ? 30.865 55.675 11.927 1.00 18.12 89 ARG A CA 1
ATOM 677 C C . ARG A 1 90 ? 30.914 54.537 12.924 1.00 19.97 89 ARG A C 1
ATOM 678 O O . ARG A 1 90 ? 31.217 53.403 12.563 1.00 20.46 89 ARG A O 1
ATOM 686 N N . CYS A 1 91 ? 30.648 54.839 14.188 1.00 19.48 90 CYS A N 1
ATOM 687 C CA A CYS A 1 91 ? 30.709 53.830 15.233 0.50 19.60 90 CYS A CA 1
ATOM 688 C CA B CYS A 1 91 ? 30.695 53.818 15.249 0.50 19.59 90 CYS A CA 1
ATOM 689 C C . CYS A 1 91 ? 29.679 52.727 15.024 1.00 19.49 90 CYS A C 1
ATOM 690 O O . CYS A 1 91 ? 29.988 51.577 15.227 1.00 21.05 90 CYS A O 1
ATOM 695 N N . ARG A 1 92 ? 28.475 53.110 14.605 1.00 17.34 91 ARG A N 1
ATOM 696 C CA . ARG A 1 92 ? 27.412 52.158 14.323 1.00 17.68 91 ARG A CA 1
ATOM 697 C C . ARG A 1 92 ? 27.804 51.240 13.145 1.00 18.16 91 ARG A C 1
ATOM 698 O O . ARG A 1 92 ? 27.638 49.993 13.198 1.00 17.84 91 ARG A O 1
ATOM 706 N N . CYS A 1 93 ? 28.310 51.857 12.081 1.00 20.03 92 CYS A N 1
ATOM 707 C CA . CYS A 1 93 ? 28.766 51.078 10.937 1.00 17.70 92 CYS A CA 1
ATOM 708 C C . CYS A 1 93 ? 29.903 50.112 11.320 1.00 19.82 92 CYS A C 1
ATOM 709 O O . CYS A 1 93 ? 29.868 48.912 10.951 1.00 19.97 92 CYS A O 1
ATOM 712 N N . ARG A 1 94 ? 30.891 50.596 12.067 1.00 20.07 93 ARG A N 1
ATOM 713 C CA . ARG A 1 94 ? 31.981 49.715 12.512 1.00 19.92 93 ARG A CA 1
ATOM 714 C C . ARG A 1 94 ? 31.465 48.587 13.410 1.00 20.70 93 ARG A C 1
ATOM 715 O O . ARG A 1 94 ? 31.927 47.454 13.338 1.00 20.92 93 ARG A O 1
ATOM 723 N N . ALA A 1 95 ? 30.511 48.919 14.278 1.00 19.60 94 ALA A N 1
ATOM 724 C CA . ALA A 1 95 ? 29.950 47.938 15.213 1.00 19.89 94 ALA A CA 1
ATOM 725 C C . ALA A 1 95 ? 29.267 46.766 14.491 1.00 19.63 94 ALA A C 1
ATOM 726 O O . ALA A 1 95 ? 29.380 45.597 14.898 1.00 20.31 94 ALA A O 1
ATOM 728 N N . TYR A 1 96 ? 28.627 47.055 13.359 1.00 18.89 95 TYR A N 1
ATOM 729 C CA . TYR A 1 96 ? 28.043 46.028 12.530 1.00 18.58 95 TYR A CA 1
ATOM 730 C C . TYR A 1 96 ? 29.095 45.005 12.068 1.00 18.33 95 TYR A C 1
ATOM 731 O O . TYR A 1 96 ? 28.867 43.771 12.084 1.00 20.62 95 TYR A O 1
ATOM 740 N N . LEU A 1 97 ? 30.242 45.507 11.640 1.00 17.71 96 LEU A N 1
ATOM 741 C CA . LEU A 1 97 ? 31.344 44.636 11.262 1.00 18.79 96 LEU A CA 1
ATOM 742 C C . LEU A 1 97 ? 31.937 43.898 12.463 1.00 18.55 96 LEU A C 1
ATOM 743 O O . LEU A 1 97 ? 32.266 42.707 12.362 1.00 17.67 96 LEU A O 1
ATOM 748 N N . GLU A 1 98 ? 32.100 44.609 13.574 1.00 17.75 97 GLU A N 1
ATOM 749 C CA . GLU A 1 98 ? 32.628 44.018 14.828 1.00 18.69 97 GLU A CA 1
ATOM 750 C C . GLU A 1 98 ? 31.742 42.858 15.302 1.00 20.21 97 GLU A C 1
ATOM 751 O O . GLU A 1 98 ? 32.255 41.857 15.829 1.00 18.95 97 GLU A O 1
ATOM 765 N N . ALA A 1 100 ? 30.474 40.654 13.496 1.00 18.01 99 ALA A N 1
ATOM 766 C CA . ALA A 1 100 ? 30.792 39.461 12.707 1.00 19.27 99 ALA A CA 1
ATOM 767 C C . ALA A 1 100 ? 31.785 38.531 13.409 1.00 19.34 99 ALA A C 1
ATOM 768 O O . ALA A 1 100 ? 31.992 37.409 12.954 1.00 22.88 99 ALA A O 1
ATOM 770 N N . LEU A 1 101 ? 32.428 39.011 14.464 1.00 19.43 100 LEU A N 1
ATOM 771 C CA . LEU A 1 101 ? 33.344 38.159 15.248 1.00 21.27 100 LEU A CA 1
ATOM 772 C C . LEU A 1 101 ? 32.708 37.650 16.533 1.00 21.47 100 LEU A C 1
ATOM 773 O O . LEU A 1 101 ? 33.335 36.871 17.266 1.00 22.04 100 LEU A O 1
ATOM 778 N N . GLU A 1 102 ? 31.488 38.069 16.850 1.00 19.01 101 GLU A N 1
ATOM 779 C CA . GLU A 1 102 ? 30.817 37.530 18.027 1.00 19.21 101 GLU A CA 1
ATOM 780 C C . GLU A 1 102 ? 30.338 36.128 17.693 1.00 18.48 101 GLU A C 1
ATOM 781 O O . GLU A 1 102 ? 29.712 35.905 16.660 1.00 20.39 101 GLU A O 1
ATOM 787 N N . PRO A 1 103 ?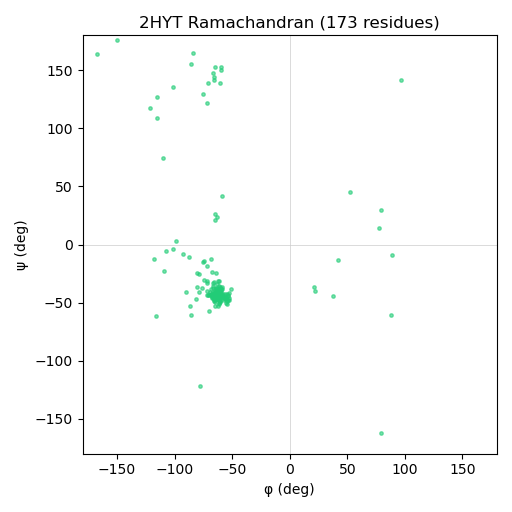 30.647 35.145 18.544 1.00 20.19 102 PRO A N 1
ATOM 788 C CA . PRO A 1 103 ? 30.345 33.763 18.116 1.00 19.50 102 PRO A CA 1
ATOM 789 C C . PRO A 1 103 ? 28.922 33.470 17.639 1.00 18.80 102 PRO A C 1
ATOM 790 O O . PRO A 1 103 ? 28.753 32.743 16.648 1.00 19.77 102 PRO A O 1
ATOM 794 N N . GLU A 1 104 ? 27.881 33.995 18.295 1.00 19.51 103 GLU A N 1
ATOM 795 C CA . GLU A 1 104 ? 26.552 33.678 17.839 1.00 18.86 103 GLU A CA 1
ATOM 796 C C . GLU A 1 104 ? 26.223 34.252 16.458 1.00 18.81 103 GLU A C 1
ATOM 797 O O . GLU A 1 104 ? 25.636 33.585 15.620 1.00 21.45 103 GLU A O 1
ATOM 803 N N . ILE A 1 105 ? 26.557 35.518 16.261 1.00 20.63 104 ILE A N 1
ATOM 804 C CA . ILE A 1 105 ? 26.311 36.189 14.994 1.00 18.50 104 ILE A CA 1
ATOM 805 C C . ILE A 1 105 ? 27.155 35.561 13.912 1.00 19.09 104 ILE A C 1
ATOM 806 O O . ILE A 1 105 ? 26.672 35.260 12.819 1.00 19.85 104 ILE A O 1
ATOM 811 N N . GLN A 1 106 ? 28.435 35.370 14.196 1.00 18.05 105 GLN A N 1
ATOM 812 C CA . GLN A 1 106 ? 29.327 34.784 13.245 1.00 18.52 105 GLN A CA 1
ATOM 813 C C . GLN A 1 106 ? 28.796 33.473 12.722 1.00 20.10 105 GLN A C 1
ATOM 814 O O . GLN A 1 106 ? 28.856 33.182 11.531 1.00 21.90 105 GLN A O 1
ATOM 820 N N . ARG A 1 107 ? 28.361 32.617 13.645 1.00 18.53 106 ARG A N 1
ATOM 821 C CA . ARG A 1 107 ? 28.000 31.259 13.292 1.00 19.80 106 ARG A CA 1
ATOM 822 C C . ARG A 1 107 ? 26.570 31.177 12.812 1.00 18.56 106 ARG A C 1
ATOM 823 O O . ARG A 1 107 ? 26.326 30.830 11.653 1.00 21.51 106 ARG A O 1
ATOM 831 N N . ILE A 1 108 ? 25.630 31.560 13.682 1.00 19.26 107 ILE A N 1
ATOM 832 C CA . ILE A 1 108 ? 24.200 31.378 13.378 1.00 19.46 107 ILE A CA 1
ATOM 833 C C . ILE A 1 108 ? 23.724 32.229 12.184 1.00 18.05 107 ILE A C 1
ATOM 834 O O . ILE A 1 108 ? 23.035 31.737 11.294 1.00 20.93 107 ILE A O 1
ATOM 839 N N . VAL A 1 109 ? 24.103 33.510 12.165 1.00 19.65 108 VAL A N 1
ATOM 840 C CA . VAL A 1 109 ? 23.633 34.441 11.141 1.00 19.11 108 VAL A CA 1
ATOM 841 C C . VAL A 1 109 ? 24.533 34.370 9.906 1.00 19.88 108 VAL A C 1
ATOM 842 O O . VAL A 1 109 ? 24.065 34.188 8.810 1.00 20.49 108 VAL A O 1
ATOM 846 N N . LEU A 1 110 ? 25.848 34.526 10.078 1.00 18.19 109 LEU A N 1
ATOM 847 C CA . LEU A 1 110 ? 26.720 34.745 8.919 1.00 20.08 109 LEU A CA 1
ATOM 848 C C . LEU A 1 110 ? 27.238 33.500 8.253 1.00 20.69 109 LEU A C 1
ATOM 849 O O . LEU A 1 110 ? 27.808 33.574 7.144 1.00 20.79 109 LEU A O 1
ATOM 854 N N . ARG A 1 111 ? 27.045 32.345 8.898 1.00 18.50 110 ARG A N 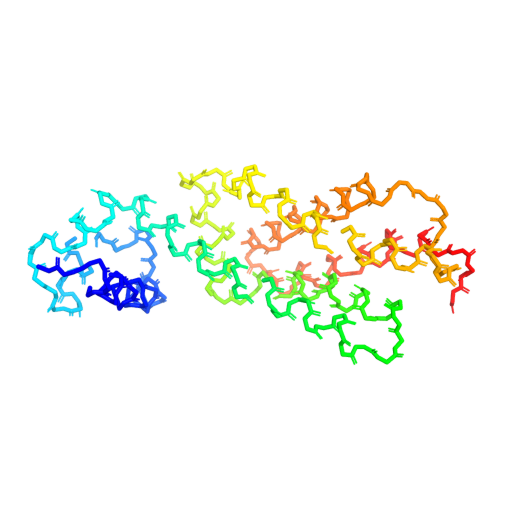1
ATOM 855 C CA . ARG A 1 111 ? 27.434 31.048 8.340 1.00 19.93 110 ARG A CA 1
ATOM 856 C C . ARG A 1 111 ? 26.163 30.183 8.116 1.00 19.02 110 ARG A C 1
ATOM 857 O O . ARG A 1 111 ? 25.807 29.812 6.989 1.00 21.02 110 ARG A O 1
ATOM 865 N N . ASP A 1 112 ? 25.451 29.887 9.198 1.00 18.07 111 ASP A N 1
ATOM 866 C CA . ASP A 1 112 ? 24.344 28.933 9.122 1.00 19.31 111 ASP A CA 1
ATOM 867 C C . ASP A 1 112 ? 23.167 29.499 8.337 1.00 19.83 111 ASP A C 1
ATOM 868 O O . ASP A 1 112 ? 22.703 28.869 7.390 1.00 19.66 111 ASP A O 1
ATOM 873 N N . ALA A 1 113 ? 22.629 30.644 8.752 1.00 18.89 112 ALA A N 1
ATOM 874 C CA . ALA A 1 113 ? 21.501 31.242 8.027 1.00 18.10 112 ALA A CA 1
ATOM 875 C C . ALA A 1 113 ? 21.890 31.565 6.590 1.00 19.96 112 ALA A C 1
ATOM 876 O O . ALA A 1 113 ? 21.058 31.473 5.682 1.00 21.11 112 ALA A O 1
ATOM 878 N N . ARG A 1 114 ? 23.136 31.995 6.387 1.00 20.25 113 ARG A N 1
ATOM 879 C CA . ARG A 1 114 ? 23.636 32.234 5.026 1.00 21.95 113 ARG A CA 1
ATOM 880 C C . ARG A 1 114 ? 23.476 31.010 4.141 1.00 21.99 113 ARG A C 1
ATOM 881 O O . ARG A 1 114 ? 22.888 31.103 3.052 1.00 24.28 113 ARG A O 1
ATOM 889 N N . ALA A 1 115 ? 23.953 29.862 4.618 1.00 19.63 114 ALA A N 1
ATOM 890 C CA . ALA A 1 115 ? 23.942 28.626 3.828 1.00 20.55 114 ALA A CA 1
ATOM 891 C C . ALA A 1 115 ? 22.557 27.990 3.747 1.00 24.00 114 ALA A C 1
ATOM 892 O O . ALA A 1 115 ? 22.162 27.447 2.714 1.00 27.53 114 ALA A O 1
ATOM 894 N N . VAL A 1 116 ? 21.810 28.064 4.847 1.00 21.02 115 VAL A N 1
ATOM 895 C CA . VAL A 1 116 ? 20.540 27.328 4.981 1.00 20.85 115 VAL A CA 1
ATOM 896 C C . VAL A 1 116 ? 19.326 28.113 4.492 1.00 21.72 115 VAL A C 1
ATOM 897 O O . VAL A 1 116 ? 18.401 27.543 3.859 1.00 25.41 115 VAL A O 1
ATOM 901 N N . LEU A 1 117 ? 19.291 29.398 4.799 1.00 21.73 116 LEU A N 1
ATOM 902 C CA . LEU A 1 117 ? 18.133 30.234 4.491 1.00 22.83 116 LEU A CA 1
ATOM 903 C C . LEU A 1 117 ? 18.398 31.210 3.352 1.00 23.45 116 LEU A C 1
ATOM 904 O O . LEU A 1 117 ? 17.456 31.864 2.912 1.00 24.45 116 LEU A O 1
ATOM 909 N N . GLY A 1 118 ? 19.633 31.277 2.871 1.00 23.58 117 GLY A N 1
ATOM 910 C CA . GLY A 1 118 ? 20.012 32.233 1.837 1.00 25.17 117 GLY A CA 1
ATOM 911 C C . GLY A 1 118 ? 20.264 33.630 2.350 1.00 26.09 117 GLY A C 1
ATOM 912 O O . GLY A 1 118 ? 20.095 34.620 1.624 1.00 27.94 117 GLY A O 1
ATOM 913 N N . GLY A 1 119 ? 20.712 33.756 3.587 1.00 21.87 118 GLY A N 1
ATOM 914 C CA . GLY A 1 119 ? 20.956 35.063 4.174 1.00 22.89 118 GLY A CA 1
ATOM 915 C C . GLY A 1 119 ? 19.705 35.763 4.663 1.00 22.28 118 GLY A C 1
ATOM 916 O O . GLY A 1 119 ? 18.676 35.122 4.886 1.00 24.10 118 GLY A O 1
ATOM 917 N N . ALA A 1 120 ? 19.798 37.075 4.859 1.00 23.06 119 ALA A N 1
ATOM 918 C CA . ALA A 1 120 ? 18.708 37.845 5.407 1.00 23.08 119 ALA A CA 1
ATOM 919 C C . ALA A 1 120 ? 17.541 37.845 4.433 1.00 22.63 119 ALA A C 1
ATOM 920 O O . ALA A 1 120 ? 17.745 37.934 3.217 1.00 22.36 119 ALA A O 1
ATOM 922 N N . SER A 1 121 ? 16.320 37.766 4.959 1.00 23.53 120 SER A N 1
ATOM 923 C CA . SER A 1 121 ? 15.155 37.874 4.103 1.00 22.20 120 SER A CA 1
ATOM 924 C C . SER A 1 121 ? 15.093 39.274 3.478 1.00 21.98 120 SER A C 1
ATOM 925 O O . SER A 1 121 ? 15.583 40.208 4.072 1.00 22.94 120 SER A O 1
ATOM 928 N N . PRO A 1 122 ? 14.481 39.410 2.285 1.00 24.51 121 PRO A N 1
ATOM 929 C CA . PRO A 1 122 ? 14.210 40.746 1.756 1.00 23.78 121 PRO A CA 1
ATOM 930 C C . PRO A 1 122 ? 13.495 41.654 2.764 1.00 24.07 121 PRO A C 1
ATOM 931 O O . PRO A 1 122 ? 13.806 42.854 2.856 1.00 23.64 121 PRO A O 1
ATOM 935 N N . ASP A 1 123 ? 12.568 41.108 3.546 1.00 24.24 122 ASP A N 1
ATOM 936 C CA . ASP A 1 123 ? 11.890 41.921 4.557 1.00 26.65 122 ASP A CA 1
ATOM 937 C C . ASP A 1 123 ? 12.874 42.457 5.595 1.00 24.35 122 ASP A C 1
ATOM 938 O O . ASP A 1 123 ? 12.798 43.639 5.985 1.00 22.25 122 ASP A O 1
ATOM 943 N N . SER A 1 124 ? 13.758 41.572 6.080 1.00 24.58 123 SER A N 1
ATOM 944 C CA A SER A 1 124 ? 14.769 41.940 7.077 0.50 23.33 123 SER A CA 1
ATOM 945 C CA B SER A 1 124 ? 14.753 41.951 7.085 0.50 23.41 123 SER A CA 1
ATOM 946 C C . SER A 1 124 ? 15.707 43.009 6.520 1.00 23.08 123 SER A C 1
ATOM 947 O O . SER A 1 124 ? 16.087 43.957 7.212 1.00 22.36 123 SER A O 1
ATOM 952 N N . GLN A 1 125 ? 16.080 42.838 5.265 1.00 19.79 124 GLN A N 1
ATOM 953 C CA . GLN A 1 125 ? 16.912 43.814 4.576 1.00 19.38 124 GLN A CA 1
ATOM 954 C C . GLN A 1 125 ? 16.222 45.190 4.507 1.00 21.04 124 GLN A C 1
ATOM 955 O O . GLN A 1 125 ? 16.820 46.229 4.831 1.00 20.41 124 GLN A O 1
ATOM 961 N N . ARG A 1 126 ? 14.945 45.202 4.129 1.00 20.90 125 ARG A N 1
ATOM 962 C CA . ARG A 1 126 ? 14.221 46.468 4.012 1.00 21.14 125 ARG A CA 1
ATOM 963 C C . ARG A 1 126 ? 14.125 47.112 5.380 1.00 21.35 125 ARG A C 1
ATOM 964 O O . ARG A 1 126 ? 14.227 48.338 5.500 1.00 21.26 125 ARG A O 1
ATOM 972 N N . HIS A 1 127 ? 13.928 46.306 6.412 1.00 22.11 126 HIS A N 1
ATOM 973 C CA . HIS A 1 127 ? 13.905 46.825 7.766 1.00 22.01 126 HIS A CA 1
ATOM 974 C C . HIS A 1 127 ? 15.236 47.517 8.199 1.00 24.36 126 HIS A C 1
ATOM 975 O O . HIS A 1 127 ? 15.238 48.591 8.790 1.00 22.52 126 HIS A O 1
ATOM 982 N N . CYS A 1 128 ? 16.355 46.887 7.887 1.00 21.50 127 CYS A N 1
ATOM 983 C CA A CYS A 1 128 ? 17.658 47.422 8.218 0.50 20.95 127 CYS A CA 1
ATOM 984 C CA B CYS A 1 128 ? 17.664 47.436 8.191 0.50 21.84 127 CYS A CA 1
ATOM 985 C C . CYS A 1 128 ? 17.856 48.720 7.441 1.00 18.86 127 CYS A C 1
ATOM 986 O O . CYS A 1 128 ? 18.430 49.702 7.956 1.00 20.12 127 CYS A O 1
ATOM 991 N N . VAL A 1 129 ? 17.430 48.693 6.185 1.00 18.37 128 VAL A N 1
ATOM 992 C CA . VAL A 1 129 ? 17.584 49.893 5.356 1.00 17.79 128 VAL A CA 1
ATOM 993 C C . VAL A 1 129 ? 16.760 51.053 5.921 1.00 20.25 128 VAL A C 1
ATOM 994 O O . VAL A 1 129 ? 17.238 52.182 5.940 1.00 20.45 128 VAL A O 1
ATOM 998 N N . GLU A 1 130 ? 15.532 50.790 6.358 1.00 20.13 129 GLU A N 1
ATOM 999 C CA A GLU A 1 130 ? 14.697 51.849 6.913 0.50 21.61 129 GLU A CA 1
ATOM 1000 C CA B GLU A 1 130 ? 14.671 51.826 6.935 0.50 19.46 129 GLU A CA 1
ATOM 1001 C C . GLU A 1 130 ? 15.338 52.475 8.160 1.00 20.73 129 GLU A C 1
ATOM 1002 O O . GLU A 1 130 ? 15.280 53.684 8.336 1.00 21.45 129 GLU A O 1
ATOM 1010 N N . SER A 1 131 ? 15.965 51.654 8.995 1.00 19.84 130 SER A N 1
ATOM 1011 C CA . SER A 1 131 ? 16.641 52.151 10.195 1.00 18.96 130 SER A CA 1
ATOM 1012 C C . SER A 1 131 ? 17.810 53.036 9.796 1.00 19.18 130 SER A C 1
ATOM 1013 O O . SER A 1 131 ? 17.964 54.150 10.289 1.00 19.06 130 SER A O 1
ATOM 1029 N N . GLN A 1 133 ? 18.201 54.542 6.983 1.00 15.65 132 GLN A N 1
ATOM 1030 C CA . GLN A 1 133 ? 17.601 55.695 6.296 1.00 16.20 132 GLN A CA 1
ATOM 1031 C C . GLN A 1 133 ? 17.271 56.823 7.285 1.00 16.52 132 GLN A C 1
ATOM 1032 O O . GLN A 1 133 ? 17.529 57.993 6.994 1.00 17.77 132 GLN A O 1
ATOM 1038 N N . ARG A 1 134 ? 16.692 56.484 8.440 1.00 18.58 133 ARG A N 1
ATOM 1039 C CA A ARG A 1 134 ? 16.344 57.494 9.468 0.50 18.65 133 ARG A CA 1
ATOM 1040 C CA B ARG A 1 134 ? 16.334 57.524 9.415 0.50 19.01 133 ARG A CA 1
ATOM 1041 C C . ARG A 1 134 ? 17.594 58.266 9.871 1.00 16.14 133 ARG A C 1
ATOM 1042 O O . ARG A 1 134 ? 17.603 59.511 9.964 1.00 18.74 133 ARG A O 1
ATOM 1057 N N . LEU A 1 135 ? 18.668 57.527 10.095 1.00 16.98 134 LEU A N 1
ATOM 1058 C CA . LEU A 1 135 ? 19.927 58.156 10.472 1.00 18.37 134 LEU A CA 1
ATOM 1059 C C . LEU A 1 135 ? 20.517 59.057 9.343 1.00 18.65 134 LEU A C 1
ATOM 1060 O O . LEU A 1 135 ? 20.954 60.168 9.565 1.00 16.32 134 LEU A O 1
ATOM 1065 N N . ILE A 1 136 ? 20.604 58.520 8.125 1.00 18.57 135 ILE A N 1
ATOM 1066 C CA . ILE A 1 136 ? 21.072 59.295 6.980 1.00 17.00 135 ILE A CA 1
ATOM 1067 C C . ILE A 1 136 ? 20.258 60.561 6.757 1.00 17.00 135 ILE A C 1
ATOM 1068 O O . ILE A 1 136 ? 20.829 61.607 6.513 1.00 17.45 135 ILE A O 1
ATOM 1073 N N . ASP A 1 137 ? 18.940 60.457 6.808 1.00 16.35 136 ASP A N 1
ATOM 1074 C CA A ASP A 1 137 ? 18.020 61.601 6.655 0.50 16.61 136 ASP A CA 1
ATOM 1075 C CA B ASP A 1 137 ? 18.045 61.616 6.642 0.50 16.69 136 ASP A CA 1
ATOM 1076 C C . ASP A 1 137 ? 18.401 62.691 7.658 1.00 15.12 136 ASP A C 1
ATOM 1077 O O . ASP A 1 137 ? 18.552 63.864 7.314 1.00 16.48 136 ASP A O 1
ATOM 1086 N N . ASN A 1 138 ? 18.563 62.272 8.915 1.00 15.75 137 ASN A N 1
ATOM 1087 C CA . ASN A 1 138 ? 18.999 63.180 9.967 1.00 16.08 137 ASN A CA 1
ATOM 1088 C C . ASN A 1 138 ? 20.317 63.880 9.627 1.00 13.81 137 ASN A C 1
ATOM 1089 O O . ASN A 1 138 ? 20.407 65.120 9.747 1.00 15.84 137 ASN A O 1
ATOM 1094 N N . LEU A 1 139 ? 21.331 63.127 9.217 1.00 16.47 138 LEU A N 1
ATOM 1095 C CA . LEU A 1 139 ? 22.645 63.689 8.911 1.00 17.11 138 LEU A CA 1
ATOM 1096 C C . LEU A 1 139 ? 22.626 64.598 7.698 1.00 17.71 138 LEU A C 1
ATOM 1097 O O . LEU A 1 139 ? 23.371 65.583 7.630 1.00 18.60 138 LEU A O 1
ATOM 1102 N N . ILE A 1 140 ? 21.771 64.270 6.726 1.00 15.37 139 ILE A N 1
ATOM 1103 C CA . ILE A 1 140 ? 21.597 65.185 5.585 1.00 17.67 139 ILE A CA 1
ATOM 1104 C C . ILE A 1 140 ? 20.926 66.494 6.026 1.00 17.92 139 ILE A C 1
ATOM 1105 O O . ILE A 1 140 ? 21.369 67.602 5.677 1.00 17.39 139 ILE A O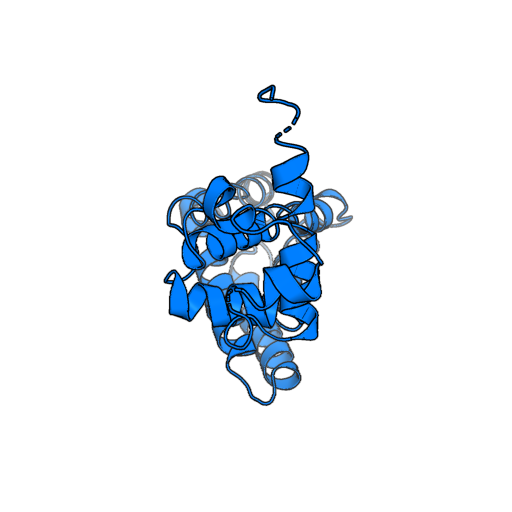 1
ATOM 1110 N N . ARG A 1 141 ? 19.872 66.382 6.832 1.00 15.92 140 ARG A N 1
ATOM 1111 C CA . ARG A 1 141 ? 19.205 67.560 7.352 1.00 15.94 140 ARG A CA 1
ATOM 1112 C C . ARG A 1 141 ? 20.159 68.449 8.165 1.00 14.66 140 ARG A C 1
ATOM 1113 O O . ARG A 1 141 ? 20.089 69.664 8.053 1.00 17.44 140 ARG A O 1
ATOM 1121 N N . GLN A 1 142 ? 21.053 67.847 8.939 1.00 16.33 141 GLN A N 1
ATOM 1122 C CA . GLN A 1 142 ? 22.060 68.571 9.718 1.00 15.86 141 GLN A CA 1
ATOM 1123 C C . GLN A 1 142 ? 23.140 69.255 8.873 1.00 21.03 141 GLN A C 1
ATOM 1124 O O . GLN A 1 142 ? 23.900 70.123 9.397 1.00 20.65 141 GLN A O 1
ATOM 1130 N N . GLY A 1 143 ? 23.205 68.926 7.587 1.00 18.96 142 GLY A N 1
ATOM 1131 C CA . GLY A 1 143 ? 24.255 69.438 6.711 1.00 19.37 142 GLY A CA 1
ATOM 1132 C C . GLY A 1 143 ? 25.578 68.739 6.906 1.00 20.15 142 GLY A C 1
ATOM 1133 O O . GLY A 1 143 ? 26.617 69.231 6.417 1.00 21.57 142 GLY A O 1
ATOM 1134 N N . VAL A 1 144 ? 25.562 67.600 7.584 1.00 18.63 143 VAL A N 1
ATOM 1135 C CA . VAL A 1 144 ? 26.782 66.810 7.796 1.00 18.52 143 VAL A CA 1
ATOM 1136 C C . VAL A 1 144 ? 27.098 65.945 6.576 1.00 19.93 143 VAL A C 1
ATOM 1137 O O . VAL A 1 144 ? 28.258 65.904 6.122 1.00 20.16 143 VAL A O 1
ATOM 1141 N N . VAL A 1 145 ? 26.072 65.255 6.073 1.00 17.73 144 VAL A N 1
ATOM 1142 C CA . VAL A 1 145 ? 26.157 64.374 4.902 1.00 18.89 144 VAL A CA 1
ATOM 1143 C C . VAL A 1 145 ? 25.594 65.100 3.686 1.00 19.17 144 VAL A C 1
ATOM 1144 O O . VAL A 1 145 ? 24.558 65.776 3.746 1.00 20.37 144 VAL A O 1
ATOM 1148 N N . ALA A 1 146 ? 26.318 64.984 2.569 1.00 19.25 145 ALA A N 1
ATOM 1149 C CA . ALA A 1 146 ? 25.904 65.627 1.322 1.00 20.15 145 ALA A CA 1
ATOM 1150 C C . ALA A 1 146 ? 24.533 65.145 0.831 1.00 18.30 145 ALA A C 1
ATOM 1151 O O . ALA A 1 146 ? 24.098 64.022 1.116 1.00 21.34 145 ALA A O 1
ATOM 1153 N N . GLU A 1 147 ? 23.843 66.008 0.080 1.00 21.84 146 GLU A N 1
ATOM 1154 C CA A GLU A 1 147 ? 22.501 65.702 -0.380 0.50 22.94 146 GLU A CA 1
ATOM 1155 C CA B GLU A 1 147 ? 22.497 65.706 -0.383 0.50 21.68 146 GLU A CA 1
ATOM 1156 C C . GLU A 1 147 ? 22.482 64.432 -1.228 1.00 22.83 146 GLU A C 1
ATOM 1157 O O . GLU A 1 147 ? 23.313 64.252 -2.139 1.00 25.69 146 GLU A O 1
ATOM 1165 N N . ALA A 1 148 ? 21.523 63.561 -0.909 1.00 22.09 147 ALA A N 1
ATOM 1166 C CA . ALA A 1 148 ? 21.296 62.303 -1.588 1.00 22.09 147 ALA A CA 1
ATOM 1167 C C . ALA A 1 148 ? 19.955 61.791 -1.128 1.00 21.80 147 ALA A C 1
ATOM 1168 O O . ALA A 1 148 ? 19.390 62.312 -0.157 1.00 21.80 147 ALA A O 1
ATOM 1170 N N . ASP A 1 149 ? 19.381 60.830 -1.849 1.00 20.69 148 ASP A N 1
ATOM 1171 C CA . ASP A 1 149 ? 18.160 60.217 -1.385 1.00 18.84 148 ASP A CA 1
ATOM 1172 C C . ASP A 1 149 ? 18.510 59.329 -0.196 1.00 20.67 148 ASP A C 1
ATOM 1173 O O . ASP A 1 149 ? 19.328 58.416 -0.321 1.00 17.47 148 ASP A O 1
ATOM 1178 N N . PRO A 1 150 ? 17.902 59.580 0.966 1.00 19.36 149 PRO A N 1
ATOM 1179 C CA . PRO A 1 150 ? 18.213 58.770 2.116 1.00 17.32 149 PRO A CA 1
ATOM 1180 C C . PRO A 1 150 ? 18.061 57.275 1.935 1.00 17.96 149 PRO A C 1
ATOM 1181 O O . PRO A 1 150 ? 18.915 56.529 2.391 1.00 19.15 149 PRO A O 1
ATOM 1185 N N . GLN A 1 151 ? 16.980 56.833 1.282 1.00 18.06 150 GLN A N 1
ATOM 1186 C CA . GLN A 1 151 ? 16.728 55.404 1.137 1.00 16.73 150 GLN A CA 1
ATOM 1187 C C . GLN A 1 151 ? 17.767 54.746 0.211 1.00 19.23 150 GLN A C 1
ATOM 1188 O O . GLN A 1 151 ? 18.246 53.640 0.476 1.00 19.57 150 GLN A O 1
ATOM 1194 N N . ALA A 1 152 ? 18.053 55.425 -0.887 1.00 18.41 151 ALA A N 1
ATOM 1195 C CA . ALA A 1 152 ? 19.105 54.963 -1.810 1.00 18.38 151 ALA A CA 1
ATOM 1196 C C . ALA A 1 152 ? 20.464 54.817 -1.122 1.00 18.63 151 ALA A C 1
ATOM 1197 O O . ALA A 1 152 ? 21.110 53.802 -1.225 1.00 19.30 151 ALA A O 1
ATOM 1199 N N . LEU A 1 153 ? 20.849 55.832 -0.363 1.00 16.41 152 LEU A N 1
ATOM 1200 C CA . LEU A 1 153 ? 22.137 55.824 0.304 1.00 16.02 152 LEU A CA 1
ATOM 1201 C C . LEU A 1 153 ? 22.166 54.783 1.391 1.00 16.52 152 LEU A C 1
ATOM 1202 O O . LEU A 1 153 ? 23.137 54.072 1.526 1.00 16.83 152 LEU A O 1
ATOM 1207 N N . ALA A 1 154 ? 21.058 54.615 2.108 1.00 16.70 153 ALA A N 1
ATOM 1208 C CA . ALA A 1 154 ? 20.981 53.577 3.135 1.00 17.47 153 ALA A CA 1
ATOM 1209 C C . ALA A 1 154 ? 21.112 52.193 2.535 1.00 17.70 153 ALA A C 1
ATOM 1210 O O . ALA A 1 154 ? 21.747 51.340 3.119 1.00 16.13 153 ALA A O 1
ATOM 1212 N N . SER A 1 155 ? 20.540 51.960 1.344 1.00 17.22 154 SER A N 1
ATOM 1213 C CA A SER A 1 155 ? 20.650 50.650 0.672 0.50 17.69 154 SER A CA 1
ATOM 1214 C CA B SER A 1 155 ? 20.659 50.637 0.727 0.50 17.70 154 SER A CA 1
ATOM 1215 C C . SER A 1 155 ? 22.092 50.311 0.354 1.00 15.62 154 SER A C 1
ATOM 1216 O O . SER A 1 155 ? 22.527 49.173 0.537 1.00 17.74 154 SER A O 1
ATOM 1221 N N . LEU A 1 156 ? 22.797 51.309 -0.174 1.00 15.85 155 LEU A N 1
ATOM 1222 C CA . LEU A 1 156 ? 24.195 51.164 -0.504 1.00 17.10 155 LEU A CA 1
ATOM 1223 C C . LEU A 1 156 ? 25.025 50.842 0.746 1.00 17.62 155 LEU A C 1
ATOM 1224 O O . LEU A 1 156 ? 25.793 49.888 0.761 1.00 17.72 155 LEU A O 1
ATOM 1229 N N . ILE A 1 157 ? 24.834 51.654 1.786 1.00 18.22 156 ILE A N 1
ATOM 1230 C CA . ILE A 1 157 ? 25.602 51.464 3.027 1.00 16.66 156 ILE A CA 1
ATOM 1231 C C . ILE A 1 157 ? 25.324 50.100 3.681 1.00 16.70 156 ILE A C 1
ATOM 1232 O O . ILE A 1 157 ? 26.240 49.349 3.984 1.00 17.33 156 ILE A O 1
ATOM 1237 N N . TYR A 1 158 ? 24.048 49.804 3.900 1.00 16.48 157 TYR A N 1
ATOM 1238 C CA . TYR A 1 158 ? 23.635 48.516 4.461 1.00 16.45 157 TYR A CA 1
ATOM 1239 C C . TYR A 1 158 ? 24.240 47.366 3.626 1.00 17.63 157 TYR A C 1
ATOM 1240 O O . TYR A 1 158 ? 24.818 46.399 4.173 1.00 17.37 157 TYR A O 1
ATOM 1249 N N . GLY A 1 159 ? 24.164 47.445 2.273 1.00 16.50 158 GLY A N 1
ATOM 1250 C CA . GLY A 1 159 ? 24.709 46.396 1.418 1.00 17.72 158 GLY A CA 1
ATOM 1251 C C . GLY A 1 159 ? 26.197 46.197 1.637 1.00 17.91 158 GLY A C 1
ATOM 1252 O O . GLY A 1 159 ? 26.695 45.073 1.712 1.00 17.75 15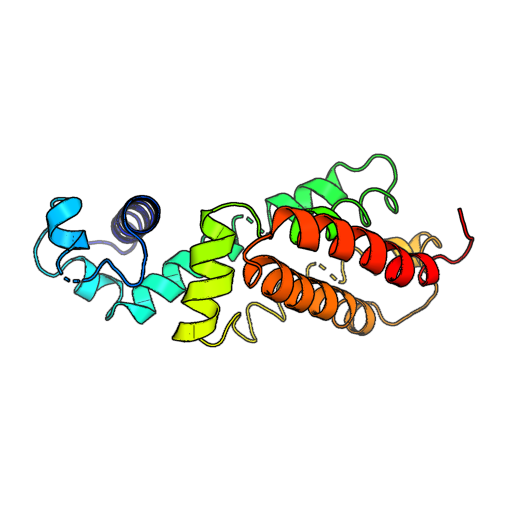8 GLY A O 1
ATOM 1253 N N . SER A 1 160 ? 26.927 47.298 1.765 1.00 17.23 159 SER A N 1
ATOM 1254 C CA . SER A 1 160 ? 28.376 47.195 1.957 1.00 16.57 159 SER A CA 1
ATOM 1255 C C . SER A 1 160 ? 28.687 46.448 3.250 1.00 16.54 159 SER A C 1
ATOM 1256 O O . SER A 1 160 ? 29.565 45.573 3.296 1.00 17.16 159 SER A O 1
ATOM 1259 N N . LEU A 1 161 ? 27.950 46.807 4.290 1.00 17.37 160 LEU A N 1
ATOM 1260 C CA . LEU A 1 161 ? 28.205 46.274 5.631 1.00 15.27 160 LEU A CA 1
ATOM 1261 C C . LEU A 1 161 ? 27.833 44.813 5.688 1.00 16.63 160 LEU A C 1
ATOM 1262 O O . LEU A 1 161 ? 28.553 44.016 6.256 1.00 17.07 160 LEU A O 1
ATOM 1267 N N . ALA A 1 162 ? 26.681 44.456 5.108 1.00 17.28 161 ALA A N 1
ATOM 1268 C CA . ALA A 1 162 ? 26.220 43.089 5.102 1.00 19.87 161 ALA A CA 1
ATOM 1269 C C . ALA A 1 162 ? 27.212 42.193 4.388 1.00 18.21 161 ALA A C 1
ATOM 1270 O O . ALA A 1 162 ? 27.564 41.102 4.874 1.00 17.94 161 ALA A O 1
ATOM 1272 N N . GLU A 1 163 ? 27.743 42.654 3.259 1.00 17.86 162 GLU A N 1
ATOM 1273 C CA . GLU A 1 163 ? 28.683 41.823 2.518 1.00 16.53 162 GLU A CA 1
ATOM 1274 C C . GLU A 1 163 ? 30.038 41.706 3.228 1.00 18.73 162 GLU A C 1
ATOM 1275 O O . GLU A 1 163 ? 30.647 40.618 3.281 1.00 18.02 162 GLU A O 1
ATOM 1281 N N . ALA A 1 164 ? 30.512 42.829 3.733 1.00 15.76 163 ALA A N 1
ATOM 1282 C CA . ALA A 1 164 ? 31.780 42.837 4.463 1.00 16.09 163 ALA A CA 1
ATOM 1283 C C . ALA A 1 164 ? 31.694 41.929 5.702 1.00 16.30 163 ALA A C 1
ATOM 1284 O O . ALA A 1 164 ? 32.654 41.252 6.034 1.00 19.25 163 ALA A O 1
ATOM 1286 N N . ALA A 1 165 ? 30.551 41.907 6.389 1.00 16.67 164 ALA A N 1
ATOM 1287 C CA . ALA A 1 165 ? 30.362 40.988 7.536 1.00 15.65 164 ALA A CA 1
ATOM 1288 C C . ALA A 1 165 ? 30.466 39.533 7.112 1.00 17.51 164 ALA A C 1
ATOM 1289 O O . ALA A 1 165 ? 31.143 38.744 7.773 1.00 19.16 164 ALA A O 1
ATOM 1291 N N . PHE A 1 166 ? 29.849 39.166 5.997 1.00 17.02 165 PHE A N 1
ATOM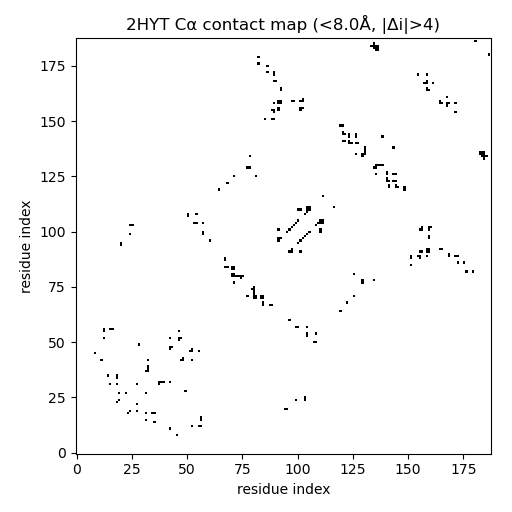 1292 C CA . PHE A 1 166 ? 30.012 37.811 5.443 1.00 19.41 165 PHE A CA 1
ATOM 1293 C C . PHE A 1 166 ? 31.468 37.476 5.214 1.00 20.23 165 PHE A C 1
ATOM 1294 O O . PHE A 1 166 ? 31.930 36.378 5.597 1.00 24.43 165 PHE A O 1
ATOM 1302 N N . TRP A 1 167 ? 32.170 38.421 4.618 1.00 19.94 166 TRP A N 1
ATOM 1303 C CA . TRP A 1 167 ? 33.571 38.271 4.242 1.00 21.20 166 TRP A CA 1
ATOM 1304 C C . TRP A 1 167 ? 34.382 38.070 5.517 1.00 19.75 166 TRP A C 1
ATOM 1305 O O . TRP A 1 167 ? 35.183 37.130 5.637 1.00 21.78 166 TRP A O 1
ATOM 1316 N N . ILE A 1 168 ? 34.136 38.890 6.521 1.00 19.03 167 ILE A N 1
ATOM 1317 C CA . ILE A 1 168 ? 34.894 38.747 7.777 1.00 19.95 167 ILE A CA 1
ATOM 1318 C C . ILE A 1 168 ? 34.635 37.364 8.384 1.00 21.44 167 ILE A C 1
ATOM 1319 O O . ILE A 1 168 ? 35.568 36.716 8.893 1.00 24.71 167 ILE A O 1
ATOM 1324 N N . ALA A 1 169 ? 33.394 36.905 8.310 1.00 22.13 168 ALA A N 1
ATOM 1325 C CA . ALA A 1 169 ? 32.984 35.627 8.906 1.00 25.11 168 ALA A CA 1
ATOM 1326 C C . ALA A 1 169 ? 33.485 34.407 8.106 1.00 29.90 168 ALA A C 1
ATOM 1327 O O . ALA A 1 169 ? 33.458 33.304 8.639 1.00 34.80 168 ALA A O 1
ATOM 1329 N N . GLU A 1 170 ? 33.947 34.618 6.864 1.00 29.43 169 GLU A N 1
ATOM 1330 C CA . GLU A 1 170 ? 34.555 33.573 5.981 1.00 32.11 169 GLU A CA 1
ATOM 1331 C C . GLU A 1 170 ? 36.023 33.293 6.322 1.00 38.33 169 GLU A C 1
ATOM 1332 O O . GLU A 1 170 ? 36.562 32.233 5.950 1.00 41.32 169 GLU A O 1
ATOM 1338 N N . GLY A 1 171 ? 36.696 34.273 6.923 1.00 40.25 170 GLY A N 1
ATOM 1339 C CA . GLY A 1 171 ? 38.108 34.136 7.229 1.00 43.68 170 GLY A CA 1
ATOM 1340 C C . GLY A 1 171 ? 38.372 33.063 8.286 1.00 44.29 170 GLY A C 1
ATOM 1341 O O . GLY A 1 171 ? 37.546 32.795 9.179 1.00 41.65 170 GLY A O 1
ATOM 1342 N N . GLU A 1 172 ? 39.523 32.417 8.161 1.00 45.72 171 GLU A N 1
ATOM 1343 C CA . GLU A 1 172 ? 40.116 31.721 9.299 1.00 45.17 171 GLU A CA 1
ATOM 1344 C C . GLU A 1 172 ? 40.636 32.821 10.251 1.00 43.54 171 GLU A C 1
ATOM 1345 O O . GLU A 1 172 ? 40.644 32.646 11.468 1.00 46.47 171 GLU A O 1
ATOM 1347 N N . ASP A 1 173 ? 41.054 33.958 9.688 1.00 38.45 172 ASP A N 1
ATOM 1348 C CA . ASP A 1 173 ? 41.516 35.073 10.503 1.00 36.63 172 ASP A CA 1
ATOM 1349 C C . ASP A 1 173 ? 40.524 36.230 10.435 1.00 33.02 172 ASP A C 1
ATOM 1350 O O . ASP A 1 173 ? 40.743 37.260 9.785 1.00 31.04 172 ASP A O 1
ATOM 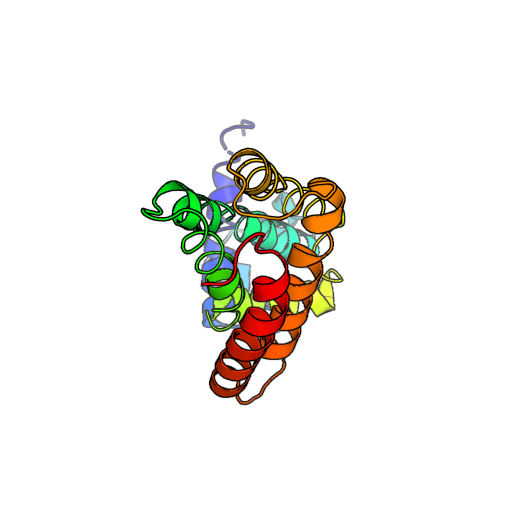1355 N N . GLY A 1 174 ? 39.419 36.036 11.136 1.00 30.84 173 GLY A N 1
ATOM 1356 C CA . GLY A 1 174 ? 38.410 37.068 11.229 1.00 27.34 173 GLY A CA 1
ATOM 1357 C C . GLY A 1 174 ? 38.943 38.341 11.856 1.00 23.54 173 GLY A C 1
ATOM 1358 O O . GLY A 1 174 ? 38.554 39.435 11.459 1.00 21.66 173 GLY A O 1
ATOM 1359 N N . ASN A 1 175 ? 39.824 38.240 12.858 1.00 22.21 174 ASN A N 1
ATOM 1360 C CA . ASN A 1 175 ? 40.358 39.450 13.477 1.00 21.44 174 ASN A CA 1
ATOM 1361 C C . ASN A 1 175 ? 41.097 40.341 12.498 1.00 20.41 174 ASN A C 1
ATOM 1362 O O . ASN A 1 175 ? 40.901 41.577 12.468 1.00 21.78 174 ASN A O 1
ATOM 1367 N N . ALA A 1 176 ? 41.917 39.707 11.665 1.00 20.72 175 ALA A N 1
ATOM 1368 C CA . ALA A 1 176 ? 42.660 40.405 10.595 1.00 21.85 175 ALA A CA 1
ATOM 1369 C C . ALA A 1 176 ? 41.683 41.053 9.605 1.00 21.08 175 ALA A C 1
ATOM 1370 O O . ALA A 1 176 ? 41.805 42.237 9.271 1.00 20.25 175 ALA A O 1
ATOM 1372 N N . ARG A 1 177 ? 40.722 40.268 9.135 1.00 20.12 176 ARG A N 1
ATOM 1373 C CA . ARG A 1 177 ? 39.739 40.770 8.160 1.00 19.37 176 ARG A CA 1
ATOM 1374 C C . ARG A 1 177 ? 38.933 41.916 8.758 1.00 18.70 176 ARG A C 1
ATOM 1375 O O . ARG A 1 177 ? 38.634 42.904 8.066 1.00 19.71 176 ARG A O 1
ATOM 1383 N N . LEU A 1 178 ? 38.552 41.802 10.021 1.00 19.35 177 LEU A N 1
ATOM 1384 C CA . LEU A 1 178 ? 37.819 42.932 10.643 1.00 17.40 177 LEU A CA 1
ATOM 1385 C C . LEU A 1 178 ? 38.559 44.285 10.554 1.00 18.65 177 LEU A C 1
ATOM 1386 O O . LEU A 1 178 ? 37.973 45.312 10.189 1.00 18.50 177 LEU A O 1
ATOM 1391 N N . ALA A 1 179 ? 39.843 44.306 10.912 1.00 17.10 178 ALA A N 1
ATOM 1392 C CA . ALA A 1 179 ? 40.636 45.530 10.819 1.00 20.38 178 ALA A CA 1
ATOM 1393 C C . ALA A 1 179 ? 40.690 46.081 9.383 1.00 19.75 178 ALA A C 1
ATOM 1394 O O . ALA A 1 179 ? 40.548 47.280 9.117 1.00 18.26 178 ALA A O 1
ATOM 1396 N N . GLN A 1 180 ? 40.899 45.183 8.441 1.00 21.39 179 GLN A N 1
ATOM 1397 C CA . GLN A 1 180 ? 40.916 45.534 7.002 1.00 20.31 179 GLN A CA 1
ATOM 1398 C C . GLN A 1 180 ? 39.581 46.086 6.556 1.00 18.40 179 GLN A C 1
ATOM 1399 O O . GLN A 1 180 ? 39.526 47.077 5.825 1.00 19.73 179 GLN A O 1
ATOM 1405 N N . GLY A 1 181 ? 38.511 45.430 6.980 1.00 19.61 180 GLY A N 1
ATOM 1406 C CA . GLY A 1 181 ? 37.168 45.903 6.642 1.00 18.45 180 GLY A CA 1
ATOM 1407 C C . GLY A 1 181 ? 36.857 47.282 7.165 1.00 19.53 180 GLY A C 1
ATOM 1408 O O . GLY A 1 181 ? 36.322 48.148 6.451 1.00 20.96 180 GLY A O 1
ATOM 1409 N N . VAL A 1 182 ? 37.211 47.500 8.428 1.00 17.37 181 VAL A N 1
ATOM 1410 C CA . VAL A 1 182 ? 36.960 48.782 9.042 1.00 19.56 181 VAL A CA 1
ATOM 1411 C C . VAL A 1 182 ? 37.771 49.860 8.348 1.00 20.12 181 VAL A C 1
ATOM 1412 O O . VAL A 1 182 ? 37.268 50.952 8.096 1.00 21.19 181 VAL A O 1
ATOM 1416 N N . ALA A 1 183 ? 39.034 49.570 8.025 1.00 19.31 182 ALA A N 1
ATOM 1417 C CA . ALA A 1 183 ? 39.867 50.590 7.363 1.00 20.27 182 ALA A CA 1
ATOM 1418 C C . ALA A 1 183 ? 39.309 50.923 5.992 1.00 21.32 182 ALA A C 1
ATOM 1419 O O . ALA A 1 183 ? 39.318 52.070 5.590 1.00 23.43 182 ALA A O 1
ATOM 1421 N N . ALA A 1 184 ? 38.877 49.909 5.241 1.00 18.72 183 ALA A N 1
ATOM 1422 C CA . ALA A 1 184 ? 38.334 50.159 3.891 1.00 18.66 183 ALA A CA 1
ATOM 1423 C C . ALA A 1 184 ? 37.005 50.939 4.018 1.00 20.35 183 ALA A C 1
ATOM 1424 O O . ALA A 1 184 ? 36.727 51.868 3.269 1.00 21.89 183 ALA A O 1
ATOM 1426 N N . LEU A 1 185 ? 36.181 50.522 4.973 1.00 19.86 184 LEU A N 1
ATOM 1427 C CA . LEU A 1 185 ? 34.896 51.186 5.214 1.00 19.51 184 LEU A CA 1
ATOM 1428 C C . LEU A 1 185 ? 35.078 52.698 5.417 1.00 20.76 184 LEU A C 1
ATOM 1429 O O . LEU A 1 185 ? 34.302 53.525 4.900 1.00 21.91 184 LEU A O 1
ATOM 1434 N N . GLU A 1 186 ? 36.087 53.059 6.192 1.00 21.62 185 GLU A N 1
ATOM 1435 C CA . GLU A 1 186 ? 36.341 54.467 6.489 1.00 23.24 185 GLU A CA 1
ATOM 1436 C C . GLU A 1 186 ? 36.575 55.281 5.209 1.00 23.74 185 GLU A C 1
ATOM 1437 O O . GLU A 1 186 ? 36.153 56.425 5.117 1.00 22.90 185 GLU A O 1
ATOM 1443 N N . LEU A 1 187 ? 37.241 54.696 4.202 1.00 21.95 186 LEU A N 1
ATOM 1444 C CA . LEU A 1 187 ? 37.432 55.371 2.926 1.00 20.71 186 LEU A CA 1
ATOM 1445 C C . LEU A 1 187 ? 36.124 55.557 2.187 1.00 21.27 186 LEU A C 1
ATOM 1446 O O . LEU A 1 187 ? 35.889 56.575 1.546 1.00 24.27 186 LEU A O 1
ATOM 1451 N N . LEU A 1 188 ? 35.265 54.550 2.222 1.00 20.71 187 LEU A N 1
ATOM 1452 C CA . LEU A 1 188 ? 33.949 54.740 1.603 1.00 23.90 187 LEU A CA 1
ATOM 1453 C C . LEU A 1 188 ? 33.108 55.790 2.306 1.00 24.94 187 LEU A C 1
ATOM 1454 O O . LEU A 1 188 ? 32.388 56.577 1.677 1.00 27.28 187 LEU A O 1
ATOM 1459 N N . LEU A 1 189 ? 33.162 55.813 3.622 1.00 20.19 188 LEU A N 1
ATOM 1460 C CA . LEU A 1 189 ? 32.271 56.714 4.358 1.00 18.93 188 LEU A CA 1
ATOM 1461 C C . LEU A 1 189 ? 32.720 58.156 4.260 1.00 21.26 188 LEU A C 1
ATOM 1462 O O . LEU A 1 189 ? 31.913 59.079 4.318 1.00 22.40 188 LEU A O 1
ATOM 1467 N N . ARG A 1 190 ? 34.011 58.392 4.128 1.00 20.32 189 ARG A N 1
ATOM 1468 C CA . ARG A 1 190 ? 34.481 59.766 4.226 1.00 20.70 189 ARG A CA 1
ATOM 1469 C C . ARG A 1 190 ? 33.953 60.670 3.107 1.00 20.07 189 ARG A C 1
ATOM 1470 O O . ARG A 1 190 ? 33.810 61.906 3.311 1.00 22.86 189 ARG A O 1
ATOM 1478 N N . GLY A 1 191 ? 33.596 60.071 1.968 1.00 19.92 190 GLY A N 1
ATOM 1479 C CA . GLY A 1 191 ? 33.069 60.820 0.825 1.00 22.25 190 GLY A CA 1
ATOM 1480 C C . GLY A 1 191 ? 31.666 61.337 1.065 1.00 22.67 190 GLY A C 1
ATOM 1481 O O . GLY A 1 191 ? 31.204 62.247 0.388 1.00 22.97 190 GLY A O 1
ATOM 1482 N N . LEU A 1 192 ? 30.966 60.759 2.040 1.00 20.67 191 LEU A N 1
ATOM 1483 C CA . LEU A 1 192 ? 29.626 61.256 2.363 1.00 20.84 191 LEU A CA 1
ATOM 1484 C C . LEU A 1 192 ? 29.617 62.641 2.963 1.00 21.16 191 LEU A C 1
ATOM 1485 O O . LEU A 1 192 ? 28.578 63.318 2.907 1.00 20.98 191 LEU A O 1
ATOM 1490 N N . LEU A 1 193 ? 30.731 63.074 3.571 1.00 21.01 192 LEU A N 1
ATOM 1491 C CA . LEU A 1 193 ? 30.765 64.358 4.264 1.00 23.09 192 LEU A CA 1
ATOM 1492 C C . LEU A 1 193 ? 30.720 65.543 3.312 1.00 24.77 192 LEU A C 1
ATOM 1493 O O . LEU A 1 193 ? 31.336 65.517 2.239 1.00 24.62 192 LEU A O 1
ATOM 1498 N N . VAL A 1 194 ? 29.954 66.565 3.696 1.00 22.93 193 VAL A N 1
ATOM 1499 C CA . VAL A 1 194 ? 29.968 67.840 2.997 1.00 24.09 193 VAL A CA 1
ATOM 1500 C C . VAL A 1 194 ? 31.360 68.483 3.145 1.00 26.48 193 VAL A C 1
ATOM 1501 O O . VAL A 1 194 ? 31.955 68.911 2.152 1.00 30.13 193 VAL A O 1
ATOM 1505 N N . LYS A 1 195 ? 31.850 68.504 4.378 1.00 27.89 194 LYS A N 1
ATOM 1506 C CA . LYS A 1 195 ? 33.101 69.145 4.767 1.00 33.03 194 LYS A CA 1
ATOM 1507 C C . LYS A 1 195 ? 34.021 68.086 5.389 1.00 34.19 194 LYS A C 1
ATOM 1508 O O . LYS A 1 195 ? 33.684 67.486 6.417 1.00 32.84 194 LYS A O 1
ATOM 1511 N N . PRO A 1 196 ? 35.185 67.833 4.770 1.00 36.75 195 PRO A N 1
ATOM 1512 C CA . PRO A 1 196 ? 36.096 66.840 5.360 1.00 38.32 195 PRO A CA 1
ATOM 1513 C C . PRO A 1 196 ? 36.548 67.200 6.766 1.00 40.29 195 PRO A C 1
ATOM 1514 O O . PRO A 1 196 ? 36.655 68.384 7.103 1.00 39.80 195 PRO A O 1
ATOM 1518 N N . ARG A 1 197 ? 36.830 66.176 7.566 1.00 42.86 196 ARG A N 1
ATOM 1519 C CA . ARG A 1 197 ? 37.318 66.351 8.924 1.00 46.29 196 ARG A CA 1
ATOM 1520 C C . ARG A 1 197 ? 38.792 65.933 9.045 1.00 49.11 196 ARG A C 1
ATOM 1521 O O . ARG A 1 197 ? 39.471 66.276 10.022 1.00 50.09 196 ARG A O 1
#

Secondary structure (DSSP, 8-state):
--S---HHHHHHHHHHHHHHHHH-TTT---HHHHHHTPPTTHHHHHHSSHHHHHHHHHHHHHH--HHHHHHHHH-SSHHHHHHHHHHHHH---SHHIIIIIIIIIHHHH-SS-HHHHHHHHH--HHHHHHHHTTSBPS--HHHHHHHHHHHHHHHHHHHHH-S-HHHHHHHHHHHHHHHHHTTBSS--

InterPro domains:
  IPR001647 DNA-binding HTH domain, TetR-type [PF00440] (16-62)
  IPR001647 DNA-binding HTH domain, TetR-type [PR00455] (16-29)
  IPR001647 DNA-binding HTH domain, TetR-type [PR00455] (37-60)
  IPR001647 DNA-binding HTH domain, TetR-type [PS50977] (10-70)
  IPR009057 Homedomain-like superfamily [SSF46689] (2-85)
  IPR023772 DNA-binding HTH domain, TetR-type, conserved site [PS01081] (28-59)
  IPR036271 Tetracyclin repressor-like, C-terminal domain superfamily [SSF48498] (86-194)
  IPR049484 Transcriptional regulator Rv0078-like, C-terminal domain [PF21351] (85-191)
  IPR050109 HTH-type, TetR-like transcriptional regulator [PTHR30055] (3-194)

Solvent-accessible surface area: 10540 Å² total

Organism: Pectobacterium atrosepticum (strain SCRI 1043 / ATCC BAA-672) (NCBI:txid218491)

B-factor: mean 26.03, std 9.96, range [12.74, 70.84]